Protein 1WC2 (pdb70)

Nearest PDB structures (foldseek):
  1wc2-assembly1_A  TM=1.006E+00  e=9.501E-43  Mytilus edulis
  5xca-assembly1_A  TM=9.153E-01  e=5.459E-22  Pomacea maculata
  5xc9-assembly1_A  TM=9.149E-01  e=2.680E-21  Pomacea maculata
  3x2l-assembly1_A  TM=7.539E-01  e=1.198E-06  Phanerodontia chrysosporium
  3x2p-assembly1_A  TM=7.484E-01  e=1.450E-06  Phanerodontia chrysosporium

Foldseek 3Di:
DDQFDDFQTDHPPFAKEWEAADADQFCAQQQQPDPPGGGHDPLPQQAWAWAKQQCQQAVVRDQHLHPQQFWKKKWFFCQAADPPQWDGDDGGDIAIYGYHHHDYCDPPCVQHRVFNHNARGQGVVRHSIYIYTHQPVPNQVVNVGTRGMTGMDTDAQQVRCVVPVSRDHSVSSCSGPSVD

Secondary structure (DSSP, 8-state):
----BTTTTEETTEEEEEEEEE---B-TTTT-S-SSSSBPPSSGGGS-EEEEEHHHH-TT--SSS-TTTT-EEEEEEEEEE-TTS-----TT-EEEEEEEEEE-SSTTSTTTS--SSSSS---TTS-SEEEEEE-TTSTTGGGT-SSEEEEEEEE-HHHHHHH-TTSPPHHHHTTSGGG-

InterPro domains:
  IPR036908 RlpA-like domain superfamily [G3DSA:2.40.40.10] (1-181)
  IPR036908 RlpA-like domain superfamily [SSF50685] (5-179)

CATH classification: 2.40.40.10

Radius of gyration: 15.01 Å; Cα contacts (8 Å, |Δi|>4): 472; chains: 1; bounding box: 32×33×45 Å

Solvent-accessible surface area: 7957 Å² total; per-residue (Å²): 86,52,77,1,75,54,123,24,60,112,35,125,58,102,18,0,0,3,3,37,30,54,118,40,71,105,20,18,14,0,0,0,3,66,82,115,52,87,60,44,45,83,44,5,40,28,6,0,8,1,0,0,2,14,36,6,0,5,48,63,102,120,47,115,42,6,112,28,16,9,43,1,0,60,0,38,2,1,17,0,47,7,86,82,77,21,8,108,24,176,88,48,50,44,58,4,0,0,0,10,21,26,2,41,74,108,177,92,25,66,44,30,0,42,6,69,45,26,122,49,9,95,1,131,65,15,0,21,1,0,0,15,0,8,25,45,176,62,10,0,60,67,49,44,2,68,23,0,3,0,10,37,87,81,33,87,5,60,56,32,42,109,145,22,135,95,2,0,14,68,91,35,30,30,93,0,92,26,41,179

Sequence (180 aa):
NQKCSGNPRRYNGKSCASTTNYHDSHKGACGCGPASGDAQFGWNAGSFVAAASQMYFDSGNKGWCGQHCGQCIKLTTTGGYVPGQQGGPVREGLSKTFMITNLCPNIYPNQDWCNQGSQYGGHNKYGYELHLDLENGRSQVTGMGWNNPETTWEVVNCDSEHNHDHRTPSNSMYGQCQCAH

Organism: Mytilus edulis (NCBI:txid6550)

B-factor: mean 11.55, std 6.21, range [4.21, 34.42]

Structure (mmCIF, N/CA/C/O backbone):
data_1WC2
#
_entry.id   1WC2
#
_cell.length_a   45.470
_cell.length_b   52.407
_cell.length_c   80.289
_cell.angle_alpha   90.00
_cell.angle_beta   90.00
_cell.angle_gamma   90.00
#
_symmetry.space_group_name_H-M   'P 21 21 21'
#
loop_
_entity.id
_entity.type
_entity.pdbx_description
1 polymer ENDOGLUCANASE
2 non-polymer 'ACETATE ION'
3 non-polymer DI(HYDROXYETHYL)ETHER
4 water water
#
loop_
_atom_site.group_PDB
_atom_site.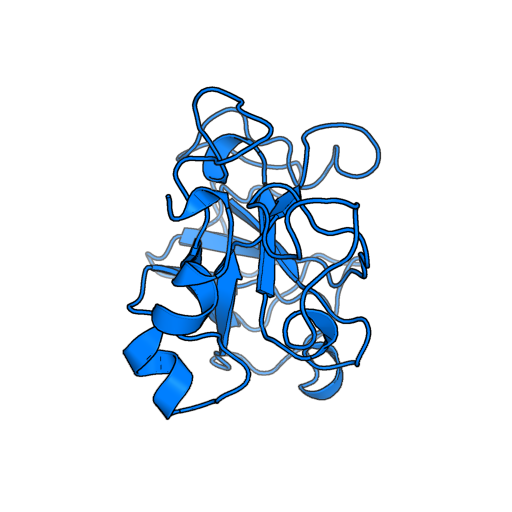id
_atom_site.type_symbol
_atom_site.label_atom_id
_atom_site.label_alt_id
_atom_site.label_comp_id
_atom_site.label_asym_id
_atom_site.label_entity_id
_atom_site.label_seq_id
_atom_site.pdbx_PDB_ins_code
_atom_site.Cartn_x
_atom_site.Cartn_y
_atom_site.Cartn_z
_atom_site.occupancy
_atom_site.B_iso_or_equiv
_atom_site.auth_seq_id
_atom_site.auth_comp_id
_atom_site.auth_asym_id
_atom_site.auth_atom_id
_atom_site.pdbx_PDB_model_num
ATOM 1 N N . ASN A 1 1 ? 31.205 25.794 35.694 1.00 9.56 1 ASN A N 1
ATOM 2 C CA . ASN A 1 1 ? 30.561 26.290 34.454 1.00 8.98 1 ASN A CA 1
ATOM 3 C C . ASN A 1 1 ? 29.087 26.633 34.694 1.00 8.23 1 ASN A C 1
ATOM 4 O O . ASN A 1 1 ? 28.372 25.858 35.342 1.00 8.37 1 ASN A O 1
ATOM 9 N N . GLN A 1 2 ? 28.638 27.769 34.164 1.00 7.81 2 GLN A N 1
ATOM 10 C CA . GLN A 1 2 ? 27.235 28.161 34.261 1.00 8.12 2 GLN A CA 1
ATOM 11 C C . GLN A 1 2 ? 26.419 27.425 33.196 1.00 8.59 2 GLN A C 1
ATOM 12 O O . GLN A 1 2 ? 26.642 27.603 31.995 1.00 10.19 2 GLN A O 1
ATOM 18 N N . LYS A 1 3 ? 25.480 26.597 33.637 1.00 7.92 3 LYS A N 1
ATOM 19 C CA . LYS A 1 3 ? 24.566 25.900 32.728 1.00 8.41 3 LYS A CA 1
ATOM 20 C C . LYS A 1 3 ? 23.281 26.691 32.473 1.00 8.19 3 LYS A C 1
ATOM 21 O O . LYS A 1 3 ? 22.590 26.435 31.483 1.00 9.40 3 LYS A O 1
ATOM 27 N N . CYS A 1 4 ? 22.944 27.627 33.361 1.00 7.78 4 CYS A N 1
ATOM 28 C CA . CYS A 1 4 ? 21.830 28.543 33.136 1.00 7.47 4 CYS A CA 1
ATOM 29 C C . CYS A 1 4 ? 22.247 29.616 32.133 1.00 8.33 4 CYS A C 1
ATOM 30 O O . CYS A 1 4 ? 23.428 29.980 32.073 1.00 9.85 4 CYS A O 1
ATOM 33 N N . SER A 1 5 ? 21.281 30.115 31.364 1.00 8.48 5 SER A N 1
ATOM 34 C CA . SER A 1 5 ? 21.547 31.104 30.313 1.00 9.86 5 SER A CA 1
ATOM 35 C C . SER A 1 5 ? 20.400 32.095 30.217 1.00 9.98 5 SER A C 1
ATOM 36 O O . SER A 1 5 ? 19.300 31.854 30.714 1.00 9.98 5 SER A O 1
ATOM 39 N N . GLY A 1 6 ? 20.671 33.202 29.543 1.00 11.24 6 GLY A N 1
ATOM 40 C CA . GLY A 1 6 ? 19.709 34.270 29.375 1.00 11.77 6 GLY A CA 1
ATOM 41 C C . GLY A 1 6 ? 19.775 35.300 30.489 1.00 11.86 6 GLY A C 1
ATOM 42 O O . GLY A 1 6 ? 20.576 35.193 31.421 1.00 11.74 6 GLY A O 1
ATOM 43 N N . ASN A 1 7 ? 18.924 36.312 30.376 1.00 12.44 7 ASN A N 1
ATOM 44 C CA . ASN A 1 7 ? 18.860 37.408 31.332 1.00 13.12 7 ASN A CA 1
ATOM 45 C C . ASN A 1 7 ? 17.413 37.568 31.804 1.00 12.23 7 ASN A C 1
ATOM 46 O O . ASN A 1 7 ? 16.543 37.961 31.000 1.00 14.10 7 ASN A O 1
ATOM 51 N N . PRO A 1 8 ? 17.102 37.254 33.063 1.00 10.55 8 PRO A N 1
ATOM 52 C CA . PRO A 1 8 ? 17.976 36.592 34.041 1.00 9.43 8 PRO A CA 1
ATOM 53 C C . PRO A 1 8 ? 18.239 35.138 33.643 1.00 8.31 8 PRO A C 1
ATOM 54 O O . PRO A 1 8 ? 17.574 34.587 32.752 1.00 8.33 8 PRO A O 1
ATOM 58 N N . ARG A 1 9 ? 19.173 34.515 34.352 1.00 7.44 9 ARG A N 1
ATOM 59 C CA . ARG A 1 9 ? 19.611 33.166 34.061 1.00 7.95 9 ARG A CA 1
ATOM 60 C C . ARG A 1 9 ? 18.490 32.154 34.323 1.00 7.13 9 ARG A C 1
ATOM 61 O O . ARG A 1 9 ? 17.873 32.161 35.389 1.00 7.71 9 ARG A O 1
ATOM 69 N N . ARG A 1 10 ? 18.252 31.276 33.348 1.00 6.81 10 ARG A N 1
ATOM 70 C CA . ARG A 1 10 ? 17.225 30.231 33.421 1.00 7.03 10 ARG A CA 1
ATOM 71 C C . ARG A 1 10 ? 17.794 28.915 32.894 1.00 6.72 10 ARG A C 1
ATOM 72 O O . ARG A 1 10 ? 18.760 28.897 32.131 1.00 7.61 10 ARG A O 1
ATOM 80 N N . TYR A 1 11 ? 17.176 27.814 33.297 1.00 6.97 11 TYR A N 1
ATOM 81 C CA . TYR A 1 11 ? 17.599 26.460 32.912 1.00 7.38 11 TYR A CA 1
ATOM 82 C C . TYR A 1 11 ? 16.356 25.634 32.602 1.00 7.50 11 TYR A C 1
ATOM 83 O O . TYR A 1 11 ? 15.565 25.362 33.504 1.00 7.68 11 TYR A O 1
ATOM 92 N N . ASN A 1 12 ? 16.169 25.279 31.326 1.00 7.62 12 ASN A N 1
ATOM 93 C CA . ASN A 1 12 ? 15.034 24.461 30.886 1.00 8.16 12 ASN A CA 1
ATOM 94 C C . ASN A 1 12 ? 13.698 24.963 31.446 1.00 8.17 12 ASN A C 1
ATOM 95 O O . ASN A 1 12 ? 12.868 24.190 31.893 1.00 9.30 12 ASN A O 1
ATOM 100 N N . GLY A 1 13 ? 13.488 26.270 31.392 1.00 8.23 13 GLY A N 1
ATOM 101 C CA . GLY A 1 13 ? 12.207 26.854 31.743 1.00 8.66 13 GLY A CA 1
ATOM 102 C C . GLY A 1 13 ? 11.995 27.123 33.228 1.00 8.31 13 GLY A C 1
ATOM 103 O O . GLY A 1 13 ? 10.869 27.418 33.646 1.00 9.52 13 GLY A O 1
ATOM 104 N N . LYS A 1 14 ? 13.081 27.043 34.006 1.00 7.78 14 LYS A N 1
ATOM 105 C CA . LYS A 1 14 ? 13.072 27.295 35.448 1.00 8.04 14 LYS A CA 1
ATOM 106 C C . LYS A 1 14 ? 14.046 28.426 35.795 1.00 7.54 14 LYS A C 1
ATOM 107 O O . LYS A 1 14 ? 15.151 28.484 35.267 1.00 8.15 14 LYS A O 1
ATOM 113 N N . SER A 1 15 ? 13.645 29.305 36.697 1.00 7.05 15 SER A N 1
ATOM 114 C CA . SER A 1 15 ? 14.533 30.357 37.183 1.00 6.75 15 SER A CA 1
ATOM 115 C C . SER A 1 15 ? 15.704 29.795 37.995 1.00 6.07 15 SER A C 1
ATOM 116 O O . SER A 1 15 ? 15.512 28.903 38.820 1.00 6.50 15 SER A O 1
ATOM 119 N N . CYS A 1 16 ? 16.899 30.337 37.768 1.00 6.25 16 CYS A N 1
ATOM 120 C CA . CYS A 1 16 ? 18.078 29.937 38.522 1.00 6.08 16 CYS A CA 1
ATOM 121 C C . CYS A 1 16 ? 18.416 30.877 39.688 1.00 5.65 16 CYS A C 1
ATOM 122 O O . CYS A 1 16 ? 18.089 32.066 39.670 1.00 6.31 16 CYS A O 1
ATOM 125 N N . ALA A 1 17 ? 19.075 30.306 40.701 1.00 5.85 17 ALA A N 1
ATOM 126 C CA . ALA A 1 17 ? 19.637 31.051 41.828 1.00 5.94 17 ALA A CA 1
ATOM 127 C C . ALA A 1 17 ? 21.092 30.662 42.001 1.00 6.03 17 ALA A C 1
ATOM 128 O O . ALA A 1 17 ? 21.448 29.471 41.945 1.00 7.02 17 ALA A O 1
ATOM 130 N N . SER A 1 18 ? 21.936 31.662 42.226 1.00 5.97 18 SER A N 1
ATOM 131 C CA . SER A 1 18 ? 23.299 31.406 42.673 1.00 6.01 18 SER A CA 1
ATOM 132 C C . SER A 1 18 ? 23.320 31.231 44.198 1.00 6.04 18 SER A C 1
ATOM 133 O O . SER A 1 18 ? 22.393 31.642 44.914 1.00 6.05 18 SER A O 1
ATOM 136 N N . THR A 1 19 ? 24.385 30.584 44.677 1.00 6.18 19 THR A N 1
ATOM 137 C CA . THR A 1 19 ? 24.593 30.346 46.101 1.00 6.29 19 THR A CA 1
ATOM 138 C C . THR A 1 19 ? 26.030 30.628 46.531 1.00 6.43 19 THR A C 1
ATOM 139 O O . THR A 1 19 ? 26.975 30.501 45.734 1.00 7.35 19 THR A O 1
ATOM 143 N N . THR A 1 20 ? 26.186 31.014 47.800 1.00 6.66 20 THR A N 1
ATOM 144 C CA . THR A 1 20 ? 27.488 31.055 48.468 1.00 7.28 20 THR A CA 1
ATOM 145 C C A THR A 1 20 ? 27.413 30.479 49.873 0.65 6.95 20 THR A C 1
ATOM 146 C C B THR A 1 20 ? 27.274 30.267 49.762 0.35 8.05 20 THR A C 1
ATOM 147 O O A THR A 1 20 ? 26.641 30.969 50.695 0.65 5.54 20 THR A O 1
ATOM 148 O O B THR A 1 20 ? 26.162 30.185 50.266 0.35 9.70 20 THR A O 1
ATOM 155 N N . ASN A 1 21 ? 28.293 29.525 50.165 1.00 8.18 21 ASN A N 1
ATOM 156 C CA . ASN A 1 21 ? 28.398 28.963 51.505 1.00 8.64 21 ASN A CA 1
ATOM 157 C C . ASN A 1 21 ? 28.996 30.062 52.388 1.00 8.84 21 ASN A C 1
ATOM 158 O O . ASN A 1 21 ? 29.959 30.707 51.990 1.00 10.09 21 ASN A O 1
ATOM 163 N N . TYR A 1 22 ? 28.374 30.327 53.535 1.00 9.11 22 TYR A N 1
ATOM 164 C CA . TYR A 1 22 ? 28.825 31.360 54.473 1.00 9.77 22 TYR A CA 1
ATOM 165 C C . TYR A 1 22 ? 28.604 30.904 55.917 1.00 9.65 22 TYR A C 1
ATOM 166 O O . TYR A 1 22 ? 27.960 29.882 56.166 1.00 9.82 22 TYR A O 1
ATOM 175 N N . HIS A 1 23 ? 29.149 31.662 56.859 1.00 10.16 23 HIS A N 1
ATOM 176 C CA . HIS A 1 23 ? 28.853 31.458 58.260 1.00 10.43 23 HIS A CA 1
ATOM 177 C C . HIS A 1 23 ? 28.566 32.775 58.932 1.00 10.86 23 HIS A C 1
ATOM 178 O O . HIS A 1 23 ? 29.376 33.703 58.852 1.00 11.56 2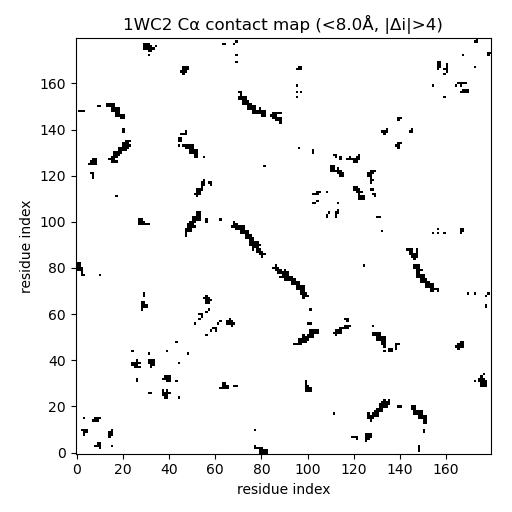3 HIS A O 1
ATOM 185 N N . ASP A 1 24 ? 27.414 32.857 59.582 1.00 10.76 24 ASP A N 1
ATOM 186 C CA . ASP A 1 24 ? 27.058 34.021 60.376 1.00 11.53 24 ASP A CA 1
ATOM 187 C C . ASP A 1 24 ? 26.398 33.526 61.665 1.00 10.69 24 ASP A C 1
ATOM 188 O O . ASP A 1 24 ? 25.431 32.753 61.579 1.00 11.15 24 ASP A O 1
ATOM 193 N N . SER A 1 25 ? 26.906 33.977 62.826 1.00 10.04 25 SER A N 1
ATOM 194 C CA . SER A 1 25 ? 26.405 33.579 64.158 1.00 10.62 25 SER A CA 1
ATOM 195 C C . SER A 1 25 ? 25.508 34.636 64.827 1.00 9.96 25 SER A C 1
ATOM 196 O O . SER A 1 25 ? 25.053 34.431 65.953 1.00 10.86 25 SER A O 1
ATOM 199 N N . HIS A 1 26 ? 25.233 35.747 64.149 1.00 8.77 26 HIS A N 1
ATOM 200 C CA . HIS A 1 26 ? 24.344 36.762 64.705 1.00 8.50 26 HIS A CA 1
ATOM 201 C C . HIS A 1 26 ? 22.881 36.325 64.600 1.00 7.90 26 HIS A C 1
ATOM 202 O O . HIS A 1 26 ? 22.518 35.540 63.718 1.00 8.22 26 HIS A O 1
ATOM 209 N N . LYS A 1 27 ? 22.027 36.872 65.465 1.00 7.24 27 LYS A N 1
ATOM 210 C CA . LYS A 1 27 ? 20.599 36.528 65.469 1.00 7.01 27 LYS A CA 1
ATOM 211 C C . LYS A 1 27 ? 19.986 36.608 64.068 1.00 6.91 27 LYS A C 1
ATOM 212 O O . LYS A 1 27 ? 19.251 35.701 63.648 1.00 7.08 27 LYS A O 1
ATOM 218 N N . GLY A 1 28 ? 20.288 37.684 63.351 1.00 6.91 28 GLY A N 1
ATOM 219 C CA . GLY A 1 28 ? 19.837 37.859 61.982 1.00 6.84 28 GLY A CA 1
ATOM 220 C C . GLY A 1 28 ? 18.524 38.618 61.820 1.00 6.52 28 GLY A C 1
ATOM 221 O O . GLY A 1 28 ? 17.800 38.901 62.782 1.00 7.17 28 GLY A O 1
ATOM 222 N N . ALA A 1 29 ? 18.226 38.943 60.564 1.00 6.28 29 ALA A N 1
ATOM 223 C CA . ALA A 1 29 ? 17.232 39.957 60.214 1.00 6.21 29 ALA A CA 1
ATOM 224 C C . ALA A 1 29 ? 15.781 39.490 60.298 1.00 6.01 29 ALA A C 1
ATOM 225 O O . ALA A 1 29 ? 14.873 40.282 60.047 1.00 6.44 29 ALA A O 1
ATOM 227 N N . CYS A 1 30 ? 15.556 38.216 60.650 1.00 6.10 30 CYS A N 1
ATOM 228 C CA . CYS A 1 30 ? 14.202 37.697 60.910 1.00 6.71 30 CYS A CA 1
ATOM 229 C C . CYS A 1 30 ? 13.922 37.484 62.403 1.00 6.26 30 CYS A C 1
ATOM 230 O O . CYS A 1 30 ? 12.851 36.991 62.769 1.00 7.06 30 CYS A O 1
ATOM 233 N N . GLY A 1 31 ? 14.851 37.878 63.272 1.00 6.68 31 GLY A N 1
ATOM 234 C CA . GLY A 1 31 ? 14.636 37.769 64.706 1.00 7.01 31 GLY A CA 1
ATOM 235 C C . GLY A 1 31 ? 14.629 36.347 65.246 1.00 6.80 31 GLY A C 1
ATOM 236 O O . GLY A 1 31 ? 13.972 36.086 66.268 1.00 7.00 31 GLY A O 1
ATOM 237 N N . CYS A 1 32 ? 15.376 35.443 64.606 1.00 6.68 32 CYS A N 1
ATOM 238 C CA . CYS A 1 32 ? 15.404 34.028 65.015 1.00 7.15 32 CYS A CA 1
ATOM 239 C C . CYS A 1 32 ? 16.427 33.759 66.122 1.00 7.32 32 CYS A C 1
ATOM 240 O O . CYS A 1 32 ? 17.405 33.022 65.963 1.00 7.85 32 CYS A O 1
ATOM 243 N N . GLY A 1 33 ? 16.160 34.398 67.257 1.00 7.66 33 GLY A N 1
ATOM 244 C CA . GLY A 1 33 ? 16.880 34.151 68.489 1.00 8.87 33 GLY A CA 1
ATOM 245 C C . GLY A 1 33 ? 16.166 34.841 69.629 1.00 9.33 33 GLY A C 1
ATOM 246 O O . GLY A 1 33 ? 15.175 35.516 69.418 1.00 9.24 33 GLY A O 1
ATOM 247 N N . PRO A 1 34 ? 16.645 34.664 70.861 1.00 10.23 34 PRO A N 1
ATOM 248 C CA . PRO A 1 34 ? 16.007 35.317 72.007 1.00 10.89 34 PRO A CA 1
ATOM 249 C C . PRO A 1 34 ? 15.887 36.830 71.809 1.00 10.90 34 PRO A C 1
ATOM 250 O O . PRO A 1 34 ? 16.808 37.476 71.282 1.00 10.49 34 PRO A O 1
ATOM 254 N N . ALA A 1 35 ? 14.758 37.386 72.236 1.00 11.64 35 ALA A N 1
ATOM 255 C CA . ALA A 1 35 ? 14.434 38.781 71.978 1.00 11.96 35 ALA A CA 1
ATOM 256 C C . ALA A 1 35 ? 15.487 39.770 72.498 1.00 12.04 35 ALA A C 1
ATOM 257 O O . ALA A 1 35 ? 15.794 40.741 71.825 1.00 11.10 35 ALA A O 1
ATOM 259 N N . SER A 1 36 ? 16.017 39.535 73.700 1.00 11.87 36 SER A N 1
ATOM 260 C CA . SER A 1 36 ? 16.991 40.452 74.312 1.00 12.20 36 SER A CA 1
ATOM 261 C C . SER A 1 36 ? 18.400 39.917 74.075 1.00 12.10 36 SER A C 1
ATOM 262 O O . SER A 1 36 ? 18.849 39.007 74.750 1.00 14.51 36 SER A O 1
ATOM 265 N N . GLY A 1 37 ? 19.072 40.508 73.097 1.00 10.82 37 GLY A N 1
ATOM 266 C CA . GLY A 1 37 ? 20.402 40.118 72.660 1.00 9.99 37 GLY A CA 1
ATOM 267 C C . GLY A 1 37 ? 20.485 39.904 71.150 1.00 8.83 37 GLY A C 1
ATOM 268 O O . GLY A 1 37 ? 19.526 40.116 70.395 1.00 9.53 37 GLY A O 1
ATOM 269 N N . ASP A 1 38 ? 21.668 39.475 70.726 1.00 8.37 38 ASP A N 1
ATOM 270 C CA . ASP A 1 38 ? 22.007 39.293 69.312 1.00 8.24 38 ASP A CA 1
ATOM 271 C 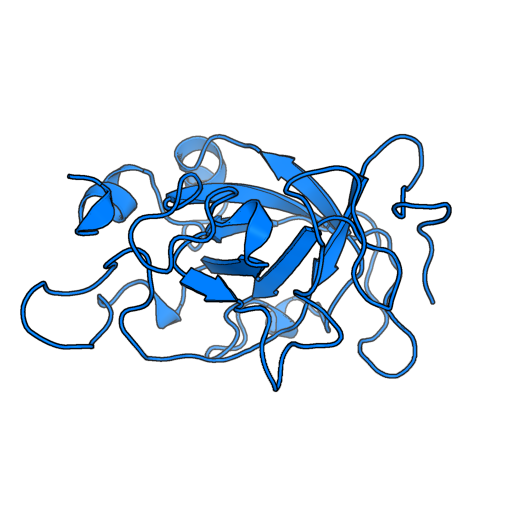C . ASP A 1 38 ? 22.445 37.852 69.024 1.00 8.17 38 ASP A C 1
ATOM 272 O O . ASP A 1 38 ? 23.189 37.611 68.077 1.00 8.91 38 ASP A O 1
ATOM 277 N N . ALA A 1 39 ? 21.970 36.911 69.839 1.00 8.58 39 ALA A N 1
ATOM 278 C CA . ALA A 1 39 ? 22.262 35.492 69.677 1.00 9.33 39 ALA A CA 1
ATOM 279 C C . ALA A 1 39 ? 21.148 34.755 68.930 1.00 9.09 39 ALA A C 1
ATOM 280 O O . ALA A 1 39 ? 19.981 35.137 68.972 1.00 9.90 39 ALA A O 1
ATOM 282 N N . GLN A 1 40 ? 21.530 33.675 68.262 1.00 9.37 40 GLN A N 1
ATOM 283 C CA . GLN A 1 40 ? 20.586 32.753 67.647 1.00 10.00 40 GLN A CA 1
ATOM 284 C C . GLN A 1 40 ? 19.976 31.784 68.668 1.00 10.70 40 GLN A C 1
ATOM 285 O O . GLN A 1 40 ? 20.488 31.620 69.791 1.00 12.24 40 GLN A O 1
ATOM 291 N N . PHE A 1 41 ? 18.882 31.130 68.262 1.00 10.75 41 PHE A N 1
ATOM 292 C CA . PHE A 1 41 ? 18.381 29.962 68.985 1.00 11.42 41 PHE A CA 1
ATOM 293 C C . PHE A 1 41 ? 19.386 28.822 68.825 1.00 11.88 41 PHE A C 1
ATOM 294 O O . PHE A 1 41 ? 20.367 28.938 68.085 1.00 12.60 41 PHE A O 1
ATOM 302 N N . GLY A 1 42 ? 19.152 27.717 69.530 1.00 12.49 42 GLY A N 1
ATOM 303 C CA . GLY A 1 42 ? 20.030 26.565 69.455 1.00 12.76 42 GLY A CA 1
ATOM 304 C C . GLY A 1 42 ? 19.995 25.844 68.115 1.00 12.35 42 GLY A C 1
ATOM 305 O O . GLY A 1 42 ? 20.978 25.203 67.755 1.00 13.15 42 GLY A O 1
ATOM 306 N N . TRP A 1 43 ? 18.875 25.946 67.392 1.00 12.18 43 TRP A N 1
ATOM 307 C CA . TRP A 1 43 ? 18.663 25.200 66.143 1.00 11.70 43 TRP A CA 1
ATOM 308 C C . TRP A 1 43 ? 19.267 25.817 64.883 1.00 10.94 43 TRP A C 1
ATOM 309 O O . TRP A 1 43 ? 19.474 25.120 63.882 1.00 10.94 43 TRP A O 1
ATOM 320 N N . ASN A 1 44 ? 19.582 27.107 64.914 1.00 10.29 44 ASN A N 1
ATOM 321 C CA . ASN A 1 44 ? 19.934 27.778 63.660 1.00 9.63 44 ASN A CA 1
ATOM 322 C C . ASN A 1 44 ? 21.246 27.230 63.059 1.00 9.49 44 ASN A C 1
ATOM 323 O O . ASN A 1 44 ? 21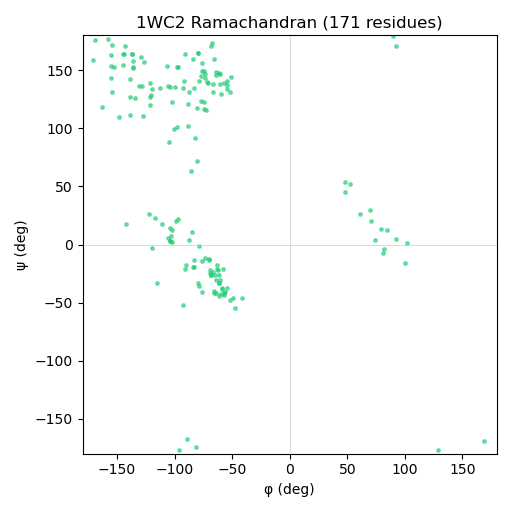.367 27.057 61.849 1.00 9.75 44 ASN A O 1
ATOM 328 N N . ALA A 1 45 ? 22.242 27.001 63.910 1.00 9.97 45 ALA A N 1
ATOM 329 C CA . ALA A 1 45 ? 23.599 26.724 63.435 1.00 9.82 45 ALA A CA 1
ATOM 330 C C . ALA A 1 45 ? 23.718 25.461 62.585 1.00 9.48 45 ALA A C 1
ATOM 331 O O . ALA A 1 45 ? 24.552 25.408 61.675 1.00 9.47 45 ALA A O 1
ATOM 333 N N . GLY A 1 46 ? 22.897 24.447 62.897 1.00 9.07 46 GLY A N 1
ATOM 334 C CA . GLY A 1 46 ? 22.965 23.161 62.241 1.00 9.27 46 GLY A CA 1
ATOM 335 C C . GLY A 1 46 ? 21.845 22.953 61.234 1.00 8.60 46 GLY A C 1
ATOM 336 O O . GLY A 1 46 ? 21.761 21.884 60.642 1.00 10.37 46 GLY A O 1
ATOM 337 N N . SER A 1 47 ? 20.983 23.956 61.021 1.00 8.25 47 SER A N 1
ATOM 338 C CA . SER A 1 47 ? 19.850 23.830 60.090 1.00 7.83 47 SER A CA 1
ATOM 339 C C . SER A 1 47 ? 20.197 24.273 58.673 1.00 7.21 47 SER A C 1
ATOM 340 O O . SER A 1 47 ? 21.220 24.928 58.445 1.00 7.86 47 SER A O 1
ATOM 343 N N . PHE A 1 48 ? 19.341 23.881 57.725 1.00 6.92 48 PHE A N 1
ATOM 344 C CA . PHE A 1 48 ? 19.366 24.391 56.362 1.00 6.72 48 PHE A CA 1
ATOM 345 C C . PHE A 1 48 ? 18.606 25.728 56.357 1.00 6.69 48 PHE A C 1
ATOM 346 O O . PHE A 1 48 ? 17.374 25.783 56.228 1.00 6.90 48 PHE A O 1
ATOM 354 N N . VAL A 1 49 ? 19.377 26.798 56.563 1.00 6.76 49 VAL A N 1
ATOM 355 C CA . VAL A 1 49 ? 18.880 28.167 56.570 1.00 6.97 49 VAL A CA 1
ATOM 356 C C . VAL A 1 49 ? 19.728 29.031 55.651 1.00 6.37 49 VAL A C 1
ATOM 357 O O . VAL A 1 49 ? 20.861 28.678 55.313 1.00 6.91 49 V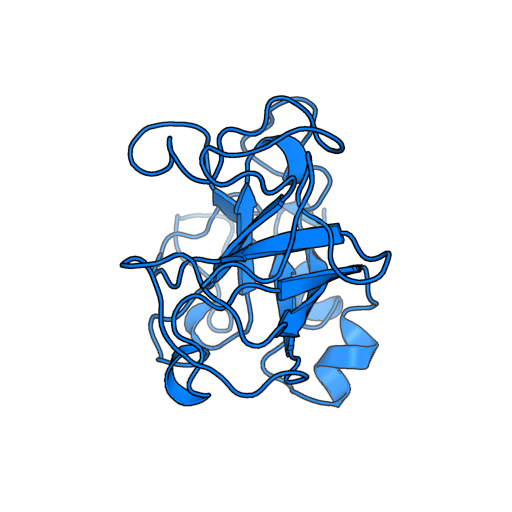AL A O 1
ATOM 361 N N . ALA A 1 50 ? 19.160 30.169 55.266 1.00 6.61 50 ALA A N 1
ATOM 362 C CA . ALA A 1 50 ? 19.760 31.026 54.253 1.00 6.76 50 ALA A CA 1
ATOM 363 C C . ALA A 1 50 ? 19.541 32.503 54.532 1.00 6.14 50 ALA A C 1
ATOM 364 O O . ALA A 1 50 ? 18.571 32.900 55.176 1.00 6.17 50 ALA A O 1
ATOM 366 N N . ALA A 1 51 ? 20.448 33.312 53.999 1.00 6.04 51 ALA A N 1
ATOM 367 C CA . ALA A 1 51 ? 20.277 34.752 53.882 1.00 5.88 51 ALA A CA 1
ATOM 368 C C . ALA A 1 51 ? 19.905 35.061 52.433 1.00 5.69 51 ALA A C 1
ATOM 369 O O . ALA A 1 51 ? 20.638 34.696 51.511 1.00 6.64 51 ALA A O 1
ATOM 371 N N . ALA A 1 52 ? 18.763 35.714 52.218 1.00 5.60 52 ALA A N 1
ATOM 372 C CA . ALA A 1 52 ? 18.304 36.050 50.865 1.00 5.63 52 ALA A CA 1
ATOM 373 C C . ALA A 1 52 ? 18.784 37.430 50.422 1.00 4.84 52 ALA A C 1
ATOM 374 O O . ALA A 1 52 ? 18.768 38.387 51.200 1.00 5.40 52 ALA A O 1
ATOM 376 N N . SER A 1 53 ? 19.168 37.533 49.156 1.00 5.05 53 SER A N 1
ATOM 377 C CA . SER A 1 53 ? 19.527 38.799 48.551 1.00 4.97 53 SER A CA 1
ATOM 378 C C . SER A 1 53 ? 18.421 39.842 48.815 1.00 5.05 53 SER A C 1
ATOM 379 O O . SER A 1 53 ? 17.219 39.517 48.844 1.00 5.12 53 SER A O 1
ATOM 382 N N . GLN A 1 54 ? 18.839 41.100 49.008 1.00 5.02 54 GLN A N 1
ATOM 383 C CA . GLN A 1 54 ? 17.975 42.154 49.552 1.00 5.08 54 GLN A CA 1
ATOM 384 C C . GLN A 1 54 ? 16.593 42.254 48.918 1.00 5.19 54 GLN A C 1
ATOM 385 O O . GLN A 1 54 ? 15.591 42.272 49.636 1.00 5.67 54 GLN A O 1
ATOM 391 N N . MET A 1 55 ? 16.511 42.388 47.604 1.00 5.32 55 MET A N 1
ATOM 392 C CA . MET A 1 55 ? 15.194 42.653 47.014 1.00 6.04 55 MET A CA 1
ATOM 393 C C . MET A 1 55 ? 14.236 41.460 47.135 1.00 5.53 55 MET A C 1
ATOM 394 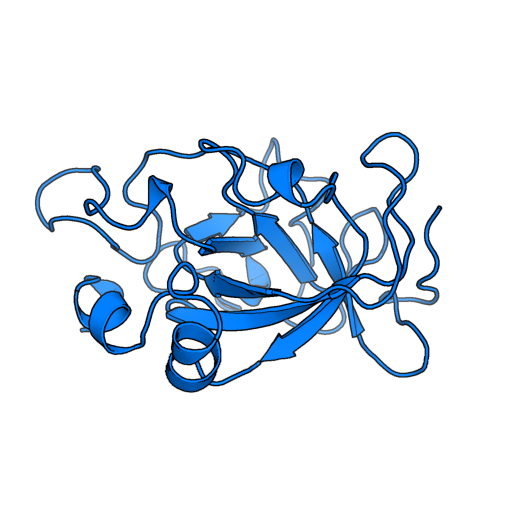O O . MET A 1 55 ? 13.015 41.651 47.182 1.00 6.66 55 MET A O 1
ATOM 407 N N . TYR A 1 56 ? 14.771 40.240 47.225 1.00 5.58 56 TYR A N 1
ATOM 408 C CA . TYR A 1 56 ? 13.937 39.081 47.552 1.00 5.62 56 TYR A CA 1
ATOM 409 C C . TYR A 1 56 ? 13.562 39.018 49.037 1.00 5.77 56 TYR A C 1
ATOM 410 O O . TYR A 1 56 ? 12.411 38.716 49.393 1.00 6.47 56 TYR A O 1
ATOM 419 N N . PHE A 1 57 ? 14.508 39.319 49.913 1.00 5.29 57 PHE A N 1
ATOM 420 C CA . PHE A 1 57 ? 14.216 39.413 51.343 1.00 5.40 57 PHE A CA 1
ATOM 421 C C . PHE A 1 57 ? 13.015 40.340 51.595 1.00 5.48 57 PHE A C 1
ATOM 422 O O . PHE A 1 57 ? 12.077 40.007 52.342 1.00 5.81 57 PHE A O 1
ATOM 430 N N . ASP A 1 58 ? 13.062 41.505 50.962 1.00 5.52 58 ASP A N 1
ATOM 431 C CA . ASP A 1 58 ? 12.004 42.504 51.061 1.00 6.58 58 ASP A CA 1
ATOM 432 C C . ASP A 1 58 ? 12.133 43.522 49.925 1.00 6.94 58 ASP A C 1
ATOM 433 O O . ASP A 1 58 ? 13.132 44.246 49.841 1.00 7.55 58 ASP A O 1
ATOM 438 N N . SER A 1 59 ? 11.115 43.603 49.073 1.00 7.89 59 SER A N 1
ATOM 439 C CA . SER A 1 59 ? 11.159 44.480 47.901 1.00 8.76 59 SER A CA 1
ATOM 440 C C . SER A 1 59 ? 11.106 45.963 48.277 1.00 8.34 59 SER A C 1
ATOM 441 O O . SER A 1 59 ? 11.510 46.813 47.477 1.00 8.83 59 SER A O 1
ATOM 444 N N . GLY A 1 60 ? 10.595 46.261 49.470 1.00 8.30 60 GLY A N 1
ATOM 445 C CA . GLY A 1 60 ? 10.602 47.603 50.012 1.00 8.71 60 GLY A CA 1
ATOM 446 C C . GLY A 1 60 ? 11.898 47.978 50.724 1.00 8.92 60 GLY A C 1
ATOM 447 O O . GLY A 1 60 ? 11.949 49.010 51.397 1.00 9.67 60 GLY A O 1
ATOM 448 N N . ASN A 1 61 ? 12.936 47.151 50.585 1.00 9.04 61 ASN A N 1
ATOM 449 C CA . ASN A 1 61 ? 14.260 47.413 51.139 1.00 9.55 61 ASN A CA 1
ATOM 450 C C . ASN A 1 61 ? 14.341 47.312 52.663 1.00 9.50 61 ASN A C 1
ATOM 451 O O . ASN A 1 61 ? 15.291 47.816 53.251 1.00 11.17 61 ASN A O 1
ATOM 456 N N . LYS A 1 62 ? 13.406 46.635 53.315 1.00 8.57 62 LYS A N 1
ATOM 457 C CA . LYS A 1 62 ? 13.517 46.461 54.764 1.00 8.41 62 LYS A CA 1
ATOM 458 C C . LYS A 1 62 ? 14.760 45.633 55.148 1.00 7.98 62 LYS A C 1
ATOM 459 O O . LYS A 1 62 ? 15.155 44.699 54.433 1.00 8.06 62 LYS A O 1
ATOM 465 N N . GLY A 1 63 ? 15.345 45.991 56.290 1.00 7.72 63 GLY A N 1
ATOM 466 C CA . GLY A 1 63 ? 16.437 45.241 56.897 1.00 7.82 63 GLY A CA 1
ATOM 467 C C . GLY A 1 63 ? 16.039 44.379 58.087 1.00 7.43 63 GLY A C 1
ATOM 468 O O . GLY A 1 63 ? 16.913 43.810 58.749 1.00 8.04 63 GLY A O 1
ATOM 469 N N . TRP A 1 64 ? 14.734 44.275 58.356 1.00 7.17 64 TRP A N 1
ATOM 470 C CA . TRP A 1 64 ? 14.191 43.606 59.542 1.00 7.60 64 TRP A CA 1
ATOM 471 C C . TRP A 1 64 ? 12.780 43.142 59.193 1.00 7.16 64 TRP A C 1
ATOM 472 O O . TRP A 1 64 ? 11.993 43.921 58.647 1.00 7.84 64 TRP A O 1
ATOM 483 N N . CYS A 1 65 ? 12.463 41.883 59.484 1.00 6.91 65 CYS A N 1
ATOM 484 C CA . CYS A 1 65 ? 11.118 41.342 59.242 1.00 7.05 65 CYS A CA 1
ATOM 485 C C . CYS A 1 65 ? 10.661 41.578 57.801 1.00 6.89 65 CYS A C 1
ATOM 486 O O . CYS A 1 65 ? 9.560 42.059 57.525 1.00 8.05 65 CYS A O 1
ATOM 489 N N . GLY A 1 66 ? 11.513 41.180 56.867 1.00 6.67 66 GLY A N 1
ATOM 490 C CA . GLY A 1 66 ? 11.183 41.254 55.459 1.00 6.88 66 GLY A CA 1
ATOM 491 C C . GLY A 1 66 ? 10.037 40.332 55.069 1.00 6.80 66 GLY A C 1
ATOM 492 O O . GLY A 1 66 ? 9.752 39.338 55.736 1.00 7.36 66 GLY A O 1
ATOM 493 N N . GLN A 1 67 ? 9.422 40.656 53.938 1.00 6.92 67 GLN A N 1
ATOM 494 C CA . GLN A 1 67 ? 8.350 39.859 53.315 1.00 8.05 67 GLN A CA 1
ATOM 495 C C . GLN A 1 67 ? 8.598 38.359 53.353 1.00 7.29 67 GLN A C 1
ATOM 496 O O . GLN A 1 67 ? 7.674 37.576 53.614 1.00 8.27 67 GLN A O 1
ATOM 507 N N . HIS A 1 68 ? 9.819 37.952 53.012 1.00 6.45 68 HIS A N 1
ATOM 508 C CA . HIS A 1 68 ? 10.117 36.543 52.808 1.00 6.36 68 HIS A CA 1
ATOM 509 C C . HIS A 1 68 ? 10.844 35.875 53.972 1.00 6.32 68 HIS A C 1
ATOM 510 O O . HIS A 1 68 ? 11.291 34.745 53.839 1.00 6.92 68 HIS A O 1
ATOM 517 N N . CYS A 1 69 ? 10.903 36.542 55.126 1.00 6.21 69 CYS A N 1
ATOM 518 C CA . CYS A 1 69 ? 11.329 35.860 56.352 1.00 6.81 69 CYS A CA 1
ATOM 519 C C . CYS A 1 69 ? 10.466 34.618 56.599 1.00 6.78 69 CYS A C 1
ATOM 520 O O . CYS A 1 69 ? 9.241 34.687 56.530 1.00 7.28 69 CYS A O 1
ATOM 523 N N . GLY A 1 70 ? 11.114 33.508 56.921 1.00 6.81 70 GLY A N 1
ATOM 524 C CA . GLY A 1 70 ? 10.423 32.261 57.238 1.00 7.45 70 GLY A CA 1
ATOM 525 C C . GLY A 1 70 ? 9.981 31.425 56.046 1.00 7.45 70 GLY A C 1
ATOM 526 O O . GLY A 1 70 ? 9.442 30.323 56.231 1.00 8.85 70 GLY A O 1
ATOM 527 N N . GLN A 1 71 ? 10.179 31.930 54.826 1.00 7.08 71 GLN A N 1
ATOM 528 C CA . GLN A 1 71 ? 9.770 31.198 53.634 1.00 7.08 71 GLN A CA 1
ATOM 529 C C . GLN A 1 71 ? 10.813 30.126 53.341 1.00 6.72 71 GLN A C 1
ATOM 530 O O . GLN A 1 71 ? 12.018 30.363 53.482 1.00 7.34 71 GLN A O 1
ATOM 536 N N . CYS A 1 72 ? 10.347 28.948 52.922 1.00 6.96 72 CYS A N 1
ATOM 537 C CA . CYS A 1 72 ? 11.242 27.868 52.516 1.00 7.39 72 CYS A CA 1
ATOM 538 C C . CYS A 1 72 ? 11.374 27.789 50.996 1.00 7.31 72 CYS A C 1
ATOM 539 O O . CYS A 1 72 ? 10.375 27.876 50.256 1.00 7.62 72 CYS A O 1
ATOM 542 N N . ILE A 1 73 ? 12.621 27.628 50.565 1.00 7.16 73 ILE A N 1
ATOM 543 C CA . ILE A 1 73 ? 13.015 27.562 49.165 1.00 7.47 73 ILE A CA 1
ATOM 544 C C . ILE A 1 73 ? 13.723 26.230 48.918 1.00 7.03 73 ILE A C 1
ATOM 545 O O . ILE A 1 73 ? 14.745 25.939 49.536 1.00 6.88 73 ILE A O 1
ATOM 550 N N . LYS A 1 74 ? 13.170 25.427 48.011 1.00 7.07 74 LYS A N 1
ATOM 551 C CA . LYS A 1 74 ? 13.781 24.176 47.583 1.00 7.14 74 LYS A CA 1
ATOM 552 C C . LYS A 1 74 ? 14.723 24.444 46.417 1.00 6.77 74 LYS A C 1
ATOM 553 O O . LYS A 1 74 ? 14.301 24.986 45.384 1.00 7.22 74 LYS A O 1
ATOM 562 N N . LEU A 1 75 ? 15.996 24.103 46.598 1.00 6.90 75 LEU A N 1
ATOM 563 C CA . LEU A 1 75 ? 17.026 24.281 45.584 1.00 7.08 75 LEU A CA 1
ATOM 564 C C . LEU A 1 75 ? 17.356 22.942 44.950 1.00 7.14 75 LEU A C 1
ATOM 565 O O . LEU A 1 75 ? 17.514 21.950 45.663 1.00 8.34 75 LEU A O 1
ATOM 570 N N . THR A 1 76 ? 17.469 22.918 43.623 1.00 6.77 76 THR A N 1
ATOM 571 C CA . THR A 1 76 ? 17.883 21.738 42.867 1.00 7.05 76 THR A CA 1
ATOM 572 C C . THR A 1 76 ? 19.142 22.078 42.076 1.00 6.38 76 THR A C 1
ATOM 573 O O . THR A 1 76 ? 19.171 23.074 41.351 1.00 7.19 76 THR A O 1
ATOM 577 N N . THR A 1 77 ? 20.192 21.263 42.194 1.00 6.93 77 THR A N 1
ATOM 578 C CA . THR A 1 77 ? 21.444 21.567 41.501 1.00 7.02 77 THR A CA 1
ATOM 579 C C . THR A 1 77 ? 21.297 21.351 39.999 1.00 7.00 77 THR A C 1
ATOM 580 O O . THR A 1 77 ? 20.646 20.397 39.550 1.00 7.66 77 THR A O 1
ATOM 584 N N . THR A 1 78 ? 21.875 22.252 39.214 1.00 7.02 78 THR A N 1
ATOM 585 C CA . THR A 1 78 ? 21.927 22.087 37.764 1.00 7.48 78 THR A CA 1
ATOM 586 C C . THR A 1 78 ? 23.097 21.207 37.324 1.00 8.33 78 THR A C 1
ATOM 587 O O . THR A 1 78 ? 23.095 20.705 36.199 1.00 9.29 78 THR A O 1
ATOM 591 N N . GLY A 1 79 ? 24.090 21.047 38.199 1.00 8.35 79 GLY A N 1
ATOM 592 C CA . GLY A 1 79 ? 25.376 20.473 37.848 1.00 9.39 79 GLY A CA 1
ATOM 593 C C . GLY A 1 79 ? 26.461 21.527 37.633 1.00 9.19 79 GLY A C 1
ATOM 594 O O . GLY A 1 79 ? 27.650 21.185 37.595 1.00 11.61 79 GLY A O 1
ATOM 595 N N . GLY A 1 80 ? 26.072 22.794 37.467 1.00 8.46 80 GLY A N 1
ATOM 596 C CA . GLY A 1 80 ? 27.010 23.884 37.227 1.00 8.04 80 GLY A CA 1
ATOM 597 C C . GLY A 1 80 ? 27.404 24.659 38.474 1.00 7.54 80 GLY A C 1
ATOM 598 O O . GLY A 1 80 ? 27.002 24.339 39.590 1.00 7.55 80 GLY A O 1
ATOM 599 N N . TYR A 1 81 ? 28.203 25.694 38.249 1.00 7.23 81 TYR A N 1
ATOM 600 C CA . TYR A 1 81 ? 28.752 26.550 39.292 1.00 7.13 81 TYR A CA 1
ATOM 601 C C . TYR A 1 81 ? 29.414 27.744 38.589 1.00 6.71 81 TYR A C 1
ATOM 602 O O . TYR A 1 81 ? 29.747 27.668 37.408 1.00 7.48 81 TYR A O 1
ATOM 611 N N . VAL A 1 82 ? 29.603 28.847 39.301 1.00 6.33 82 VAL A N 1
ATOM 612 C CA . VAL A 1 82 ? 30.290 30.005 38.740 1.00 6.72 82 VAL A CA 1
ATOM 613 C C . VAL A 1 82 ? 31.794 29.726 38.725 1.00 6.58 82 VAL A C 1
ATOM 614 O O . VAL A 1 82 ? 32.352 29.410 39.780 1.00 6.71 82 VAL A O 1
ATOM 618 N N . PRO A 1 83 ? 32.463 29.806 37.559 1.00 7.07 83 PRO A N 1
ATOM 619 C CA . PRO A 1 83 ? 33.906 29.527 37.501 1.00 7.24 83 PRO A CA 1
ATOM 620 C C . PRO A 1 83 ? 34.706 30.327 38.534 1.00 7.28 83 PRO A C 1
ATOM 621 O O . PRO A 1 83 ? 34.521 31.540 38.693 1.00 7.56 83 PRO A O 1
ATOM 625 N N . GLY A 1 84 ? 35.571 29.621 39.260 1.00 7.32 84 GLY A N 1
ATOM 626 C CA . GLY A 1 84 ? 36.414 30.205 40.283 1.00 7.85 84 GLY A CA 1
ATOM 627 C C . GLY A 1 84 ? 35.704 30.594 41.572 1.00 7.75 84 GLY A C 1
ATOM 628 O O . GLY A 1 84 ? 36.329 31.164 42.468 1.00 9.61 84 GLY A O 1
ATOM 629 N N . GLN A 1 85 ? 34.401 30.297 41.677 1.00 7.24 85 GLN A N 1
ATOM 630 C CA A GLN A 1 85 ? 33.568 30.664 42.823 0.65 7.30 85 GLN A CA 1
ATOM 631 C CA B GLN A 1 85 ? 33.622 30.641 42.872 0.35 7.85 85 GLN A CA 1
ATOM 632 C C . GLN A 1 85 ? 32.672 29.492 43.258 1.00 7.57 85 GLN A C 1
ATOM 633 O O . GLN A 1 85 ? 31.584 29.703 43.802 1.00 8.67 85 GLN A O 1
ATOM 644 N N . GLY A 1 86 ? 33.120 28.270 43.007 1.00 7.96 86 GLY A N 1
ATOM 645 C CA . GLY A 1 86 ? 32.369 27.065 43.317 1.00 8.28 86 GLY A CA 1
ATOM 646 C C . GLY A 1 86 ? 33.047 25.884 42.650 1.00 8.87 86 GLY A C 1
ATOM 647 O O . GLY A 1 86 ? 34.170 26.002 42.154 1.00 10.11 86 GLY A O 1
ATOM 648 N N . GLY A 1 87 ? 32.373 24.741 42.635 1.00 9.21 87 GLY A N 1
ATOM 649 C CA . GLY A 1 87 ? 32.929 23.546 42.021 1.00 10.35 87 GLY A CA 1
ATOM 650 C C . GLY A 1 87 ? 31.880 22.538 41.615 1.00 11.01 87 GLY A C 1
ATOM 651 O O . GLY A 1 87 ? 30.683 22.743 41.855 1.00 10.81 87 GLY A O 1
ATOM 652 N N . PRO A 1 88 ? 32.336 21.453 40.978 1.00 12.30 88 PRO A N 1
ATOM 653 C CA . PRO A 1 88 ? 31.433 20.434 40.423 1.00 12.56 88 PRO A CA 1
ATOM 654 C C . PRO A 1 88 ? 30.537 19.748 41.456 1.00 12.19 88 PRO A C 1
ATOM 655 O O . PRO A 1 88 ? 30.935 19.554 42.605 1.00 11.69 88 PRO A O 1
ATOM 659 N N . VAL A 1 89 ? 29.332 19.385 41.018 1.00 12.14 89 VAL A N 1
ATOM 660 C CA . VAL A 1 89 ? 28.369 18.644 41.823 1.00 12.13 89 VAL A CA 1
ATOM 661 C C . VAL A 1 89 ? 27.451 17.814 40.915 1.00 11.72 89 VAL A C 1
ATOM 662 O O . VAL A 1 89 ? 27.214 18.183 39.769 1.00 11.98 89 VAL A O 1
ATOM 666 N N . ARG A 1 90 ? 26.926 16.704 41.426 1.00 11.92 90 ARG A N 1
ATOM 667 C CA . ARG A 1 90 ? 25.928 15.931 40.686 1.00 12.58 90 ARG A CA 1
ATOM 668 C C . ARG A 1 90 ? 24.688 16.789 40.422 1.00 11.89 90 ARG A C 1
ATOM 669 O O . ARG A 1 90 ? 24.266 17.525 41.302 1.00 11.35 90 ARG A O 1
ATOM 677 N N . GLU A 1 91 ? 24.127 16.694 39.216 1.00 11.03 91 GLU A N 1
ATOM 678 C CA . GLU A 1 91 ? 22.880 17.378 38.870 1.00 10.53 91 GLU A CA 1
ATOM 679 C C . GLU A 1 91 ? 21.718 16.669 39.541 1.00 10.23 91 GLU A C 1
ATOM 680 O O . GLU A 1 91 ? 21.709 15.437 39.640 1.00 11.68 91 GLU A O 1
ATOM 686 N N . GLY A 1 92 ? 20.737 17.442 39.993 1.00 9.71 92 GLY A N 1
ATOM 687 C CA . GLY A 1 92 ? 19.485 16.905 40.490 1.00 10.15 92 GLY A CA 1
ATOM 688 C C . GLY A 1 92 ? 19.423 16.653 41.979 1.00 10.48 92 GLY A C 1
ATOM 689 O O . GLY A 1 92 ? 18.417 16.120 42.460 1.00 12.20 92 GLY A O 1
ATOM 690 N N . LEU A 1 93 ? 20.468 17.022 42.713 1.00 10.30 93 LEU A N 1
ATOM 691 C CA . LEU A 1 93 ? 20.436 16.977 44.168 1.00 10.45 93 LEU A CA 1
ATOM 692 C C . LEU A 1 93 ? 19.570 18.127 44.664 1.00 9.56 93 LEU A C 1
ATOM 693 O O . LEU A 1 93 ? 19.548 19.203 44.058 1.00 9.57 93 LEU A O 1
ATOM 698 N N . SER A 1 94 ? 18.874 17.920 45.774 1.00 9.68 94 SER A N 1
ATOM 699 C CA . SER A 1 94 ? 17.990 18.962 46.279 1.00 9.56 94 SER A CA 1
ATOM 700 C C A SER A 1 94 ? 17.789 18.952 47.788 0.50 9.19 94 SER A C 1
ATOM 701 C C B SER A 1 94 ? 17.956 18.955 47.799 0.50 8.85 94 SER A C 1
ATOM 702 O O A SER A 1 94 ? 17.580 17.890 48.393 0.50 9.90 94 SER A O 1
ATOM 703 O O B SER A 1 94 ? 18.132 17.901 48.427 0.50 8.53 94 SER A O 1
ATOM 708 N N . LYS A 1 95 ? 17.795 20.154 48.362 1.00 8.41 95 LYS A N 1
ATOM 709 C CA . LYS A 1 95 ? 17.475 20.372 49.766 1.00 7.97 95 LYS A CA 1
ATOM 710 C C . LYS A 1 95 ? 16.683 21.680 49.865 1.00 7.43 95 LYS A C 1
ATOM 711 O O . LYS A 1 95 ? 16.745 22.524 48.958 1.00 7.33 95 LYS A O 1
ATOM 717 N N . THR A 1 96 ? 15.978 21.849 50.978 1.00 7.32 96 THR A N 1
ATOM 718 C CA . THR A 1 96 ? 15.151 23.023 51.226 1.00 6.87 96 THR A CA 1
ATOM 719 C C . THR A 1 96 ? 15.729 23.865 52.374 1.00 6.72 96 THR A C 1
ATOM 720 O O . THR A 1 96 ? 16.101 23.329 53.434 1.00 7.57 96 THR A O 1
ATOM 724 N N . PHE A 1 97 ? 15.774 25.178 52.157 1.00 6.58 97 PHE A N 1
ATOM 725 C CA . PHE A 1 97 ? 16.367 26.140 53.076 1.00 6.56 97 PHE A CA 1
ATOM 726 C C . PHE A 1 97 ? 15.315 27.144 53.520 1.00 6.70 97 PHE A C 1
ATOM 727 O O . PHE A 1 97 ? 14.586 27.697 52.700 1.00 7.72 97 PHE A O 1
ATOM 735 N N . MET A 1 98 ? 15.247 27.420 54.817 1.00 6.55 98 MET A N 1
ATOM 736 C CA . MET A 1 98 ? 14.406 28.504 55.333 1.00 6.66 98 MET A CA 1
ATOM 737 C C . MET A 1 98 ? 15.174 29.828 55.317 1.00 6.26 98 MET A C 1
ATOM 738 O O . MET A 1 98 ? 16.307 29.889 55.816 1.00 6.66 98 MET A O 1
ATOM 743 N N . ILE A 1 99 ? 14.550 30.884 54.788 1.00 5.83 99 ILE A N 1
ATOM 744 C CA . ILE A 1 99 ? 15.136 32.222 54.851 1.00 6.18 99 ILE A CA 1
ATOM 745 C C . ILE A 1 99 ? 15.025 32.737 56.295 1.00 6.13 99 ILE A C 1
ATOM 746 O O . ILE A 1 99 ? 13.920 32.926 56.813 1.00 6.92 99 ILE A O 1
ATOM 751 N N . THR A 1 100 ? 16.175 32.942 56.938 1.00 5.85 100 THR A N 1
ATOM 752 C CA . THR A 1 100 ? 16.225 33.489 58.292 1.00 6.50 100 THR A CA 1
ATOM 753 C C . THR A 1 100 ? 16.999 34.799 58.369 1.00 5.95 100 THR A C 1
ATOM 754 O O . THR A 1 100 ? 17.086 35.388 59.446 1.00 6.82 100 THR A O 1
ATOM 758 N N . ASN A 1 101 ? 17.577 35.264 57.264 1.00 6.20 101 ASN A N 1
ATOM 759 C CA . ASN A 1 101 ? 18.443 36.432 57.317 1.00 5.89 101 ASN A CA 1
ATOM 760 C C . ASN A 1 101 ? 18.463 37.126 55.955 1.00 5.50 101 ASN A C 1
ATOM 761 O O . ASN A 1 101 ? 17.908 36.626 54.965 1.00 5.06 101 ASN A O 1
ATOM 766 N N . LEU A 1 102 ? 19.088 38.300 55.949 1.00 5.61 102 LEU A N 1
ATOM 767 C CA . LEU A 1 102 ? 19.264 39.158 54.782 1.00 5.75 102 LEU A CA 1
ATOM 768 C C . LEU A 1 102 ? 20.715 39.096 54.287 1.00 5.82 102 LEU A C 1
ATOM 769 O O . LEU A 1 102 ? 21.647 39.146 55.099 1.00 7.10 102 LEU A O 1
ATOM 774 N N . CYS A 1 103 ? 20.902 39.002 52.966 1.00 6.07 103 CYS A N 1
ATOM 775 C CA . CYS A 1 103 ? 22.184 39.270 52.301 1.00 7.01 103 CYS A CA 1
ATOM 776 C C . CYS A 1 103 ? 22.100 40.677 51.710 1.00 7.08 103 CYS A C 1
ATOM 777 O O . CYS A 1 103 ? 21.472 40.874 50.654 1.00 6.62 103 CYS A O 1
ATOM 780 N N . PRO A 1 104 ? 22.672 41.678 52.396 1.00 8.07 104 PRO A N 1
ATOM 781 C CA . PRO A 1 104 ? 22.455 43.071 51.979 1.00 8.78 104 PRO A CA 1
ATOM 782 C C . PRO A 1 104 ? 23.223 43.448 50.727 1.00 8.97 104 PRO A C 1
ATOM 783 O O . PRO A 1 104 ? 24.288 42.908 50.490 1.00 10.14 104 PRO A O 1
ATOM 787 N N . ASN A 1 105 ? 22.652 44.361 49.952 1.00 9.35 105 ASN A N 1
ATOM 788 C CA . ASN A 1 105 ? 23.286 44.899 48.754 1.00 10.67 105 ASN A CA 1
ATOM 789 C C . ASN A 1 105 ? 24.307 46.004 49.122 1.00 11.26 105 ASN A C 1
ATOM 790 O O . ASN A 1 105 ? 24.097 47.211 48.916 1.00 12.06 105 ASN A O 1
ATOM 799 N N . ILE A 1 106 ? 25.405 45.547 49.688 1.00 11.30 106 ILE A N 1
ATOM 800 C CA . ILE A 1 106 ? 26.514 46.380 50.157 1.00 12.13 106 ILE A CA 1
ATOM 801 C C . ILE A 1 106 ? 27.756 45.493 50.135 1.00 10.87 106 ILE A C 1
ATOM 802 O O . ILE A 1 106 ? 27.625 44.262 50.132 1.00 9.34 106 ILE A O 1
ATOM 807 N N . TYR A 1 107 ? 28.947 46.102 50.178 1.00 11.19 107 TYR A N 1
ATOM 808 C CA . TYR A 1 107 ? 30.183 45.339 50.340 1.00 10.95 107 TYR A CA 1
ATOM 809 C C . TYR A 1 107 ? 30.037 44.468 51.606 1.00 10.73 107 TYR A C 1
ATOM 810 O O . TYR A 1 107 ? 29.551 44.977 52.627 1.00 11.66 107 TYR A O 1
ATOM 819 N N . PRO A 1 108 ? 30.457 43.196 51.609 1.00 10.39 108 PRO A N 1
ATOM 820 C CA . PRO A 1 108 ? 31.189 42.507 50.542 1.00 9.66 108 PRO A CA 1
ATOM 821 C C . PRO A 1 108 ? 30.309 41.662 49.598 1.00 8.50 108 PRO A C 1
ATOM 822 O O . PRO A 1 108 ? 30.844 40.758 48.943 1.00 8.53 108 PRO A O 1
ATOM 826 N N . ASN A 1 109 ? 29.005 41.946 49.513 1.00 7.64 109 ASN A N 1
ATOM 827 C CA . ASN A 1 109 ? 28.056 41.143 48.724 1.00 7.39 109 ASN A CA 1
ATOM 828 C C . ASN A 1 109 ? 27.665 41.802 47.408 1.00 7.20 109 ASN A C 1
ATOM 829 O O . ASN A 1 109 ? 26.684 41.382 46.771 1.00 7.32 109 ASN A O 1
ATOM 834 N N . GLN A 1 110 ? 28.415 42.818 46.996 1.00 7.30 110 GLN A N 1
ATOM 835 C CA . GLN A 1 110 ? 28.059 43.658 45.859 1.00 7.97 110 GLN A CA 1
ATOM 836 C C . GLN A 1 110 ? 27.983 42.934 44.509 1.00 7.89 110 GLN A C 1
ATOM 837 O O . GLN A 1 110 ? 27.350 43.441 43.577 1.00 8.75 110 GLN A O 1
ATOM 843 N N . ASP A 1 111 ? 28.640 41.784 44.384 1.00 7.19 111 ASP A N 1
ATOM 844 C CA . ASP A 1 111 ? 28.604 41.035 43.132 1.00 7.36 111 ASP A CA 1
ATOM 845 C C . ASP A 1 111 ? 27.440 40.029 43.068 1.00 6.47 111 ASP A C 1
ATOM 846 O O . ASP A 1 111 ? 27.110 39.562 41.980 1.00 6.86 111 ASP A O 1
ATOM 851 N N . TRP A 1 112 ? 26.860 39.699 44.226 1.00 6.45 112 TRP A N 1
ATOM 852 C CA . TRP A 1 112 ? 25.922 38.585 44.373 1.00 6.29 112 TRP A CA 1
ATOM 853 C C . TRP A 1 112 ? 24.488 38.974 44.766 1.00 5.73 112 TRP A C 1
ATOM 854 O O . TRP A 1 112 ? 23.537 38.289 44.378 1.00 5.72 112 TRP A O 1
ATOM 865 N N . CYS A 1 113 ? 24.322 40.031 45.563 1.00 5.97 113 CYS A N 1
ATOM 866 C CA . CYS A 1 113 ? 23.031 40.367 46.187 1.00 6.02 113 CYS A CA 1
ATOM 867 C C . CYS A 1 113 ? 22.495 41.715 45.720 1.00 6.14 113 CYS A C 1
ATOM 868 O O . CYS A 1 113 ? 21.626 42.317 46.366 1.00 7.05 113 CYS A O 1
ATOM 871 N N . ASN A 1 114 ? 22.967 42.133 44.550 1.00 6.05 114 ASN A N 1
ATOM 872 C CA . ASN A 1 114 ? 22.717 43.461 43.984 1.00 6.75 114 ASN A CA 1
ATOM 873 C C . ASN A 1 114 ? 21.592 43.521 42.936 1.00 6.07 114 ASN A C 1
ATOM 874 O O . ASN A 1 114 ? 21.523 44.477 42.166 1.00 6.97 114 ASN A O 1
ATOM 879 N N . GLN A 1 115 ? 20.693 42.540 42.910 1.00 5.50 115 GLN A N 1
ATOM 880 C CA . GLN A 1 115 ? 19.530 42.611 42.017 1.00 5.52 115 GLN A CA 1
ATOM 881 C C . GLN A 1 115 ? 18.744 43.885 42.313 1.00 5.84 115 GLN A C 1
ATOM 882 O O . GLN A 1 115 ? 18.513 44.217 43.461 1.00 6.77 115 GLN A O 1
ATOM 888 N N . GLY A 1 116 ? 18.274 44.560 41.270 1.00 6.20 116 GLY A N 1
ATOM 889 C CA . GLY A 1 116 ? 17.541 45.808 41.419 1.00 6.52 116 GLY A CA 1
ATOM 890 C C . GLY A 1 116 ? 16.059 45.687 41.726 1.00 6.47 116 GLY A C 1
ATOM 891 O O . GLY A 1 116 ? 15.421 46.671 42.117 1.00 7.53 116 GLY A O 1
ATOM 892 N N . SER A 1 117 ? 15.507 44.491 41.558 1.00 6.26 117 SER A N 1
ATOM 893 C CA . SER A 1 117 ? 14.080 44.227 41.751 1.00 6.25 117 SER A CA 1
ATOM 894 C C . SER A 1 117 ? 13.908 42.826 42.334 1.00 6.05 117 SER A C 1
ATOM 895 O O . SER A 1 117 ? 14.835 42.007 42.292 1.00 6.05 117 SER A O 1
ATOM 898 N N . GLN A 1 118 ? 12.727 42.550 42.880 1.00 6.30 118 GLN A N 1
ATOM 899 C CA . GLN A 1 118 ? 12.471 41.260 43.532 1.00 6.61 118 GLN A CA 1
ATOM 900 C C . GLN A 1 118 ? 12.516 40.103 42.549 1.00 6.44 118 GLN A C 1
ATOM 901 O O . GLN A 1 118 ? 13.050 39.033 42.873 1.00 7.10 118 GLN A O 1
ATOM 907 N N . TYR A 1 119 ? 11.956 40.328 41.359 1.00 6.29 119 TYR A N 1
ATOM 908 C CA . TYR A 1 119 ? 12.024 39.386 40.239 1.00 6.93 119 TYR A CA 1
ATOM 909 C C . TYR A 1 119 ? 12.557 40.135 39.014 1.00 7.01 119 TYR A C 1
ATOM 910 O O . TYR A 1 119 ? 12.442 41.342 38.913 1.00 7.58 119 TYR A O 1
ATOM 919 N N . GLY A 1 120 ? 13.123 39.397 38.063 1.00 7.60 120 GLY A N 1
ATOM 920 C CA . GLY A 1 120 ? 13.494 39.938 36.768 1.00 8.11 120 GLY A CA 1
ATOM 921 C C . GLY A 1 120 ? 14.813 40.688 36.717 1.00 8.41 120 GLY A C 1
ATOM 922 O O . GLY A 1 120 ? 15.228 41.098 35.637 1.00 9.66 120 GLY A O 1
ATOM 923 N N . GLY A 1 121 ? 15.443 40.911 37.871 1.00 7.65 121 GLY A N 1
ATOM 924 C CA . GLY A 1 121 ? 16.753 41.539 37.933 1.00 7.33 121 GLY A CA 1
ATOM 925 C C . GLY A 1 121 ? 17.895 40.546 37.846 1.00 6.55 121 GLY A C 1
ATOM 926 O O . GLY A 1 121 ? 17.689 39.383 37.522 1.00 7.38 121 GLY A O 1
ATOM 927 N N . HIS A 1 122 ? 19.108 41.001 38.154 1.00 6.55 122 HIS A N 1
ATOM 928 C CA . HIS A 1 122 ? 20.282 40.139 38.025 1.00 6.69 122 HIS A CA 1
ATOM 929 C C . HIS A 1 122 ? 21.391 40.617 38.951 1.00 6.33 122 HIS A C 1
ATOM 930 O O . HIS A 1 122 ? 21.583 41.825 39.139 1.00 7.90 122 HIS A O 1
ATOM 942 N N . ASN A 1 123 ? 22.126 39.668 39.519 1.00 5.55 123 ASN A N 1
ATOM 943 C CA . ASN A 1 123 ? 23.431 39.981 40.094 1.00 5.36 123 ASN A CA 1
ATOM 944 C C . ASN A 1 123 ? 24.500 40.030 38.987 1.00 5.59 123 ASN A C 1
ATOM 945 O O . ASN A 1 123 ? 24.168 39.945 37.806 1.00 5.88 123 ASN A O 1
ATOM 950 N N . LYS A 1 124 ? 25.775 40.183 39.340 1.00 6.13 124 LYS A N 1
ATOM 951 C CA . LYS A 1 124 ? 26.812 40.368 38.313 1.00 6.41 124 LYS A CA 1
ATOM 952 C C . LYS A 1 124 ? 27.069 39.106 37.486 1.00 6.30 124 LYS A C 1
ATOM 953 O O . LYS A 1 124 ? 27.699 39.187 36.434 1.00 7.24 124 LYS A O 1
ATOM 959 N N . TYR A 1 125 ? 26.549 37.966 37.929 1.00 6.30 125 TYR A N 1
ATOM 960 C CA . TYR A 1 125 ? 26.651 36.710 37.206 1.00 6.70 125 TYR A CA 1
ATOM 961 C C . TYR A 1 125 ? 25.339 36.316 36.493 1.00 6.35 125 TYR A C 1
ATOM 962 O O . TYR A 1 125 ? 25.265 35.246 35.886 1.00 7.70 125 TYR A O 1
ATOM 971 N N . GLY A 1 126 ? 24.315 37.181 36.574 1.00 6.00 126 GLY A N 1
ATOM 972 C CA . GLY A 1 126 ? 23.079 37.036 35.812 1.00 6.30 126 GLY A CA 1
ATOM 973 C C . GLY A 1 126 ? 21.864 36.483 36.546 1.00 5.78 126 GLY A C 1
ATOM 974 O O . GLY A 1 126 ? 20.816 36.332 35.925 1.00 6.51 126 GLY A O 1
ATOM 975 N N . TYR A 1 127 ? 21.973 36.177 37.835 1.00 5.47 127 TYR A N 1
ATOM 976 C CA . TYR A 1 127 ? 20.907 35.461 38.549 1.00 5.46 127 TYR A CA 1
ATOM 977 C C . TYR A 1 127 ? 19.910 36.398 39.228 1.00 5.38 127 TYR A C 1
ATOM 978 O O . TYR A 1 127 ? 20.317 37.349 39.906 1.00 5.14 127 TYR A O 1
ATOM 987 N N . GLU A 1 128 ? 18.607 36.105 39.072 1.00 5.76 128 GLU A N 1
ATOM 988 C CA . GLU A 1 128 ? 17.563 36.960 39.666 1.00 6.13 128 GLU A CA 1
ATOM 989 C C . GLU A 1 128 ? 17.398 36.757 41.175 1.00 5.83 128 GLU A C 1
ATOM 990 O O . GLU A 1 128 ? 16.743 37.589 41.798 1.00 6.23 128 GLU A O 1
ATOM 996 N N . LEU A 1 129 ? 17.965 35.678 41.739 1.00 5.74 129 LEU A N 1
ATOM 997 C CA . LEU A 1 129 ? 17.947 35.404 43.183 1.00 5.64 129 LEU A CA 1
ATOM 998 C C . LEU A 1 129 ? 19.325 34.874 43.588 1.00 5.49 129 LEU A C 1
ATOM 999 O O . LEU A 1 129 ? 19.948 34.119 42.831 1.00 5.72 129 LEU A O 1
ATOM 1004 N N . HIS A 1 130 ? 19.780 35.273 44.781 1.00 5.59 130 HIS A N 1
ATOM 1005 C CA . HIS A 1 130 ? 20.970 34.704 45.398 1.00 5.70 130 HIS A CA 1
ATOM 1006 C C . HIS A 1 130 ? 20.672 34.322 46.844 1.00 5.90 130 HIS A C 1
ATOM 1007 O O . HIS A 1 130 ? 20.037 35.096 47.561 1.00 5.91 130 HIS A O 1
ATOM 1019 N N . LEU A 1 131 ? 21.139 33.141 47.262 1.00 5.88 131 LEU A N 1
ATOM 1020 C CA . LEU A 1 131 ? 21.041 32.722 48.662 1.00 6.35 131 LEU A CA 1
ATOM 1021 C C . LEU A 1 131 ? 22.432 32.434 49.225 1.00 6.23 131 LEU A C 1
ATOM 1022 O O . LEU A 1 131 ? 23.200 31.664 48.642 1.00 7.08 131 LEU A O 1
ATOM 1027 N N . ASP A 1 132 ? 22.758 33.061 50.351 1.00 6.09 132 ASP A N 1
ATOM 1028 C CA . ASP A 1 132 ? 23.911 32.658 51.146 1.00 6.37 132 ASP A CA 1
ATOM 1029 C C A ASP A 1 132 ? 23.418 31.518 52.040 0.65 6.00 132 ASP A C 1
ATOM 1030 C C B ASP A 1 132 ? 23.503 31.559 52.136 0.35 6.24 132 ASP A C 1
ATOM 1031 O O A ASP A 1 132 ? 22.404 31.660 52.724 0.65 6.03 132 ASP A O 1
ATOM 1032 O O B ASP A 1 132 ? 22.691 31.795 53.033 0.35 6.39 132 ASP A O 1
ATOM 1041 N N . LEU A 1 133 ? 24.098 30.377 51.990 1.00 6.32 133 LEU A N 1
ATOM 1042 C CA . LEU A 1 133 ? 23.680 29.180 52.713 1.00 6.73 133 LEU A CA 1
ATOM 1043 C C . LEU A 1 133 ? 24.546 28.971 53.953 1.00 7.02 133 LEU A C 1
ATOM 1044 O O . LEU A 1 133 ? 25.766 28.859 53.854 1.00 7.58 133 LEU A O 1
ATOM 1049 N N . GLU A 1 134 ? 23.919 28.906 55.121 1.00 7.13 134 GLU A N 1
ATOM 1050 C CA . GLU A 1 134 ? 24.690 28.667 56.335 1.00 7.57 134 GLU A CA 1
ATOM 1051 C C . GLU A 1 134 ? 25.442 27.335 56.264 1.00 7.75 134 GLU A C 1
ATOM 1052 O O . GLU A 1 134 ? 24.844 26.289 55.992 1.00 7.53 134 GLU A O 1
ATOM 1058 N N . ASN A 1 135 ? 26.748 27.380 56.553 1.00 7.79 135 ASN A N 1
ATOM 1059 C CA . ASN A 1 135 ? 27.651 26.231 56.383 1.00 8.22 135 ASN A CA 1
ATOM 1060 C C . ASN A 1 135 ? 28.706 26.095 57.486 1.00 8.44 135 ASN A C 1
ATOM 1061 O O . ASN A 1 135 ? 29.699 25.372 57.326 1.00 9.20 135 ASN A O 1
ATOM 1066 N N . GLY A 1 136 ? 28.469 26.767 58.604 1.00 8.65 136 GLY A N 1
ATOM 1067 C CA . GLY A 1 136 ? 29.437 26.742 59.694 1.00 9.08 136 GLY A CA 1
ATOM 1068 C C . GLY A 1 136 ? 29.654 25.356 60.289 1.00 9.47 136 GLY A C 1
ATOM 1069 O O . GLY A 1 136 ? 30.685 25.109 60.921 1.00 11.19 136 GLY A O 1
ATOM 1070 N N . ARG A 1 137 ? 28.690 24.446 60.099 1.00 8.95 137 ARG A N 1
ATOM 1071 C CA . ARG A 1 137 ? 28.804 23.061 60.558 1.00 9.36 137 ARG A CA 1
ATOM 1072 C C . ARG A 1 137 ? 28.939 22.077 59.391 1.00 9.42 137 ARG A C 1
ATOM 1073 O O . ARG A 1 137 ? 28.733 20.875 59.557 1.00 9.44 137 ARG A O 1
ATOM 1081 N N . SER A 1 138 ? 29.299 22.608 58.214 1.00 9.21 138 SER A N 1
ATOM 1082 C CA . SER A 1 138 ? 29.522 21.830 57.000 1.00 9.46 138 SER A CA 1
ATOM 1083 C C . SER A 1 138 ? 28.264 21.080 56.541 1.00 8.61 138 SER A C 1
ATOM 1084 O O . SER A 1 138 ? 28.354 20.081 55.824 1.00 9.67 138 SER A O 1
ATOM 1087 N N . GLN A 1 139 ? 27.093 21.602 5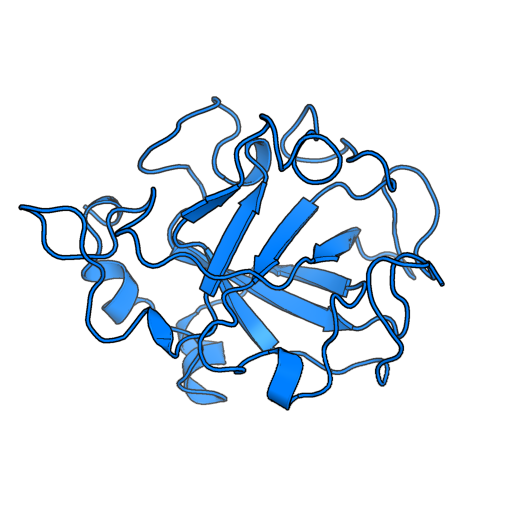6.896 1.00 8.57 139 GLN A N 1
ATOM 1088 C CA . GLN A 1 139 ? 25.853 20.962 56.454 1.00 8.62 139 GLN A CA 1
ATOM 1089 C C . GLN A 1 139 ? 25.690 20.983 54.925 1.00 8.42 139 GLN A C 1
ATOM 1090 O O . GLN A 1 139 ? 25.057 20.088 54.342 1.00 8.65 139 GLN A O 1
ATOM 1096 N N . VAL A 1 140 ? 26.240 22.009 54.277 1.00 8.00 140 VAL A N 1
ATOM 1097 C CA . VAL A 1 140 ? 26.156 22.126 52.821 1.00 8.18 140 VAL A CA 1
ATOM 1098 C C . VAL A 1 140 ? 27.371 21.488 52.134 1.00 8.36 140 VAL A C 1
ATOM 1099 O O . VAL A 1 140 ? 27.208 20.650 51.263 1.00 8.87 140 VAL A O 1
ATOM 1103 N N . THR A 1 141 ? 28.599 21.845 52.532 1.00 8.75 141 THR A N 1
ATOM 1104 C CA . THR A 1 141 ? 29.783 21.241 51.902 1.00 9.65 141 THR A CA 1
ATOM 1105 C C . THR A 1 141 ? 29.915 19.741 52.200 1.00 9.35 141 THR A C 1
ATOM 1106 O O . THR A 1 141 ? 30.522 19.028 51.415 1.00 10.52 141 THR A O 1
ATOM 1110 N N . GLY A 1 142 ? 29.318 19.255 53.292 1.00 9.33 142 GLY A N 1
ATOM 1111 C CA . GLY A 1 142 ? 29.305 17.831 53.592 1.00 9.64 142 GLY A CA 1
ATOM 1112 C C . GLY A 1 142 ? 28.591 17.009 52.526 1.00 9.58 142 GLY A C 1
ATOM 1113 O O . GLY A 1 142 ? 28.877 15.814 52.367 1.00 9.65 142 GLY A O 1
ATOM 1114 N N . MET A 1 143 ? 27.651 17.647 51.805 1.00 9.59 143 MET A N 1
ATOM 1115 C CA . MET A 1 143 ? 26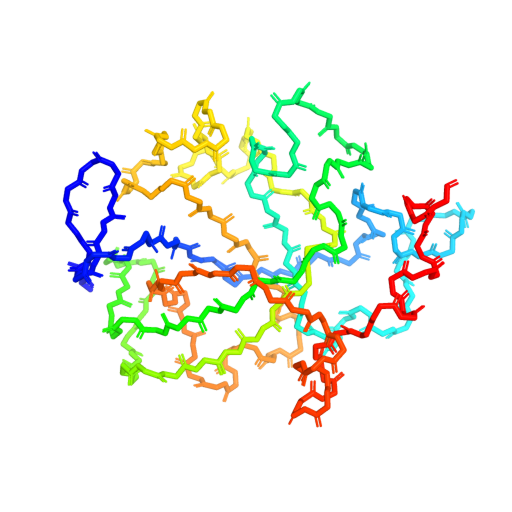.952 17.030 50.674 1.00 9.86 143 MET A CA 1
ATOM 1116 C C . MET A 1 143 ? 27.689 17.190 49.345 1.00 10.12 143 MET A C 1
ATOM 1117 O O . MET A 1 143 ? 27.169 16.816 48.301 1.00 10.65 143 MET A O 1
ATOM 1122 N N . GLY A 1 144 ? 28.883 17.771 49.364 1.00 10.21 144 GLY A N 1
ATOM 1123 C CA . GLY A 1 144 ? 29.595 18.040 48.128 1.00 10.32 144 GLY A CA 1
ATOM 1124 C C . GLY A 1 144 ? 29.095 19.276 47.391 1.00 10.22 144 GLY A C 1
ATOM 1125 O O . GLY A 1 144 ? 29.434 19.473 46.231 1.00 10.83 144 GLY A O 1
ATOM 1126 N N . TRP A 1 145 ? 28.288 20.098 48.056 1.00 9.38 145 TRP A N 1
ATOM 1127 C CA . TRP A 1 145 ? 27.805 21.348 47.452 1.00 9.12 145 TRP A CA 1
ATOM 1128 C C . TRP A 1 145 ? 28.794 22.502 47.733 1.00 9.03 145 TRP A C 1
ATOM 1129 O O . TRP A 1 145 ? 28.823 23.065 48.843 1.00 10.11 145 TRP A O 1
ATOM 1140 N N . ASN A 1 146 ? 29.597 22.836 46.726 1.00 8.99 146 ASN A N 1
ATOM 1141 C CA . ASN A 1 146 ? 30.514 23.984 46.758 1.00 8.59 146 ASN A CA 1
ATOM 1142 C C . ASN A 1 146 ? 29.913 25.091 45.884 1.00 7.69 146 ASN A C 1
ATOM 1143 O O . ASN A 1 146 ? 30.178 25.160 44.689 1.00 7.69 146 ASN A O 1
ATOM 1148 N N . ASN A 1 147 ? 29.074 25.923 46.492 1.00 7.23 147 ASN A N 1
ATOM 1149 C CA . ASN A 1 147 ? 28.391 27.015 45.795 1.00 7.22 147 ASN A CA 1
ATOM 1150 C C . ASN A 1 147 ? 27.740 26.593 44.473 1.00 7.20 147 ASN A C 1
ATOM 1151 O O . ASN A 1 147 ? 27.965 27.208 43.415 1.00 7.84 147 ASN A O 1
ATOM 1156 N N . PRO A 1 148 ? 26.903 25.556 44.504 1.00 7.34 148 PRO A N 1
ATOM 1157 C CA . PRO A 1 148 ? 26.299 25.091 43.255 1.00 7.58 148 PRO A CA 1
ATOM 1158 C C . PRO A 1 148 ? 25.378 26.136 42.624 1.00 7.03 148 PRO A C 1
ATOM 1159 O O . PRO A 1 148 ? 24.734 26.912 43.322 1.00 7.35 148 PRO A O 1
ATOM 1163 N N . GLU A 1 149 ? 25.320 26.121 41.299 1.00 6.69 149 GLU A N 1
ATOM 1164 C CA . GLU A 1 149 ? 24.238 26.766 40.547 1.00 6.30 149 GLU A CA 1
ATOM 1165 C C . GLU A 1 149 ? 22.953 25.945 40.747 1.00 5.96 149 GLU A C 1
ATOM 1166 O O . GLU A 1 149 ? 23.002 24.712 40.698 1.00 6.83 149 GLU A O 1
ATOM 1172 N N . THR A 1 150 ? 21.808 26.602 40.937 1.00 6.23 150 THR A N 1
ATOM 1173 C CA . THR A 1 150 ? 20.563 25.896 41.238 1.00 6.48 150 THR A CA 1
ATOM 1174 C C . THR A 1 150 ? 19.380 26.452 40.463 1.00 6.05 150 THR A C 1
ATOM 1175 O O . THR A 1 150 ? 19.437 27.572 39.951 1.00 6.44 150 THR A O 1
ATOM 1179 N N . THR A 1 151 ? 18.297 25.666 40.416 1.00 6.01 151 THR A N 1
ATOM 1180 C CA . THR A 1 151 ? 16.960 26.200 40.155 1.00 6.73 151 THR A CA 1
ATOM 1181 C C . THR A 1 151 ? 16.181 26.169 41.474 1.00 6.43 151 THR A C 1
ATOM 1182 O O . THR A 1 151 ? 16.474 25.365 42.362 1.00 7.28 151 THR A O 1
ATOM 1186 N N . TRP A 1 152 ? 15.193 27.053 41.613 1.00 6.78 152 TRP A N 1
ATOM 1187 C CA . TRP A 1 152 ? 14.566 27.306 42.913 1.00 6.91 152 TRP A CA 1
ATOM 1188 C C . TRP A 1 152 ? 13.042 27.386 42.812 1.00 7.51 152 TRP A C 1
ATOM 1189 O O . TRP A 1 152 ? 12.478 27.771 41.780 1.00 7.95 152 TRP A O 1
ATOM 1200 N N . GLU A 1 153 ? 12.380 27.045 43.909 1.00 7.86 153 GLU A N 1
ATOM 1201 C CA . GLU A 1 153 ? 10.921 27.103 44.005 1.00 8.67 153 GLU A CA 1
ATOM 1202 C C . GLU A 1 153 ? 10.534 27.266 45.486 1.00 8.09 153 GLU A C 1
ATOM 1203 O O . GLU A 1 153 ? 11.279 26.845 46.381 1.00 9.30 153 GLU A O 1
ATOM 1209 N N . VAL A 1 154 ? 9.379 27.867 45.741 1.00 7.70 154 VAL A N 1
ATOM 1210 C CA . VAL A 1 154 ? 8.827 27.989 47.085 1.00 8.14 154 VAL A CA 1
ATOM 1211 C C . VAL A 1 154 ? 8.081 26.701 47.454 1.00 8.05 154 VAL A C 1
ATOM 1212 O O . VAL A 1 154 ? 7.310 26.161 46.649 1.00 9.04 154 VAL A O 1
ATOM 1216 N N . VAL A 1 155 ? 8.323 26.203 48.667 1.00 8.15 155 VAL A N 1
ATOM 1217 C CA . VAL A 1 155 ? 7.690 24.988 49.181 1.00 8.86 155 VAL A CA 1
ATOM 1218 C C . VAL A 1 155 ? 7.244 25.181 50.634 1.00 9.15 155 VAL A C 1
ATOM 1219 O O . VAL A 1 155 ? 7.664 26.122 51.311 1.00 9.42 155 VAL A O 1
ATOM 1223 N N . ASN A 1 156 ? 6.379 24.285 51.107 1.00 10.06 156 ASN A N 1
ATOM 1224 C CA . ASN A 1 156 ? 5.937 24.245 52.501 1.00 10.46 156 ASN A CA 1
ATOM 1225 C C . ASN A 1 156 ? 7.048 23.683 53.381 1.00 10.02 156 ASN A C 1
ATOM 1226 O O . ASN A 1 156 ? 7.530 22.582 53.153 1.00 11.07 156 ASN A O 1
ATOM 1231 N N . CYS A 1 157 ? 7.462 24.459 54.383 1.00 10.07 157 CYS A N 1
ATOM 1232 C CA . CYS A 1 157 ? 8.538 24.061 55.291 1.00 10.21 157 CYS A CA 1
ATOM 1233 C C . CYS A 1 157 ? 8.273 22.723 55.996 1.00 10.79 157 CYS A C 1
ATOM 1234 O O . CYS A 1 157 ? 9.189 21.923 56.180 1.00 11.74 157 CYS A O 1
ATOM 1237 N N . ASP A 1 158 ? 7.036 22.506 56.424 1.00 11.97 158 ASP A N 1
ATOM 1238 C CA . ASP A 1 158 ? 6.714 21.291 57.177 1.00 12.73 158 ASP A CA 1
ATOM 1239 C C . ASP A 1 158 ? 6.902 20.022 56.353 1.00 13.19 158 ASP A C 1
ATOM 1240 O O . ASP A 1 158 ? 7.442 19.028 56.847 1.00 14.09 158 ASP A O 1
ATOM 1245 N N . SER A 1 159 ? 6.484 20.073 55.091 1.00 13.59 159 SER A N 1
ATOM 1246 C CA . SER A 1 159 ? 6.617 18.925 54.195 1.00 14.12 159 SER A CA 1
ATOM 1247 C C . SER A 1 159 ? 8.074 18.515 54.030 1.00 13.84 159 SER A C 1
ATOM 1248 O O . SER A 1 159 ? 8.402 17.329 54.038 1.00 14.90 159 SER A O 1
ATOM 1251 N N . GLU A 1 160 ? 8.950 19.508 53.884 1.00 12.22 160 GLU A N 1
ATOM 1252 C CA . GLU A 1 160 ? 10.367 19.245 53.679 1.00 12.10 160 GLU A CA 1
ATOM 1253 C C . GLU A 1 160 ? 11.094 18.889 54.989 1.00 11.80 160 GLU A C 1
ATOM 1254 O O . GLU A 1 160 ? 12.008 18.058 54.976 1.00 12.20 160 GLU A O 1
ATOM 1260 N N . HIS A 1 161 ? 10.692 19.509 56.105 1.00 11.60 161 HIS A N 1
ATOM 1261 C CA . HIS A 1 161 ? 11.206 19.147 57.437 1.00 11.91 161 HIS A CA 1
ATOM 1262 C C . HIS A 1 161 ? 11.025 17.645 57.707 1.00 12.63 161 HIS A C 1
ATOM 1263 O O . HIS A 1 161 ? 11.903 16.999 58.279 1.00 12.97 161 HIS A O 1
ATOM 1270 N N . ASN A 1 162 ? 9.907 17.091 57.249 1.00 13.67 162 ASN A N 1
ATOM 1271 C CA . ASN A 1 162 ? 9.651 15.654 57.405 1.00 14.64 162 ASN A CA 1
ATOM 1272 C C . ASN A 1 162 ? 10.709 14.759 56.756 1.00 14.62 162 ASN A C 1
ATOM 1273 O O . ASN A 1 162 ? 11.027 13.695 57.303 1.00 15.88 162 ASN A O 1
ATOM 1278 N N . HIS A 1 163 ? 11.209 15.159 55.583 1.00 14.29 163 HIS A N 1
ATOM 1279 C CA . HIS A 1 163 ? 12.241 14.404 54.865 1.00 14.08 163 HIS A CA 1
ATOM 1280 C C . HIS A 1 163 ? 13.652 14.638 55.431 1.00 13.01 163 HIS A C 1
ATOM 1281 O O . HIS A 1 163 ? 14.498 13.741 55.360 1.00 13.95 163 HIS A O 1
ATOM 1288 N N . ASP A 1 164 ? 13.912 15.849 55.932 1.00 11.15 164 ASP A N 1
ATOM 1289 C CA . ASP A 1 164 ? 15.209 16.198 56.503 1.00 10.26 164 ASP A CA 1
ATOM 1290 C C . ASP A 1 164 ? 14.984 17.219 57.605 1.00 10.05 164 ASP A C 1
ATOM 1291 O O . ASP A 1 164 ? 14.652 18.380 57.336 1.00 10.26 164 ASP A O 1
ATOM 1296 N N . HIS A 1 165 ? 15.193 16.784 58.846 1.00 10.37 165 HIS A N 1
ATOM 1297 C CA . HIS A 1 165 ? 14.880 17.603 60.003 1.00 10.71 165 HIS A CA 1
ATOM 1298 C C . HIS A 1 165 ? 15.723 18.879 60.063 1.00 10.21 165 HIS A C 1
ATOM 1299 O O . HIS A 1 165 ? 15.363 19.796 60.781 1.00 10.47 165 HIS A O 1
ATOM 1306 N N . ARG A 1 166 ? 16.831 18.934 59.320 1.00 10.22 166 ARG A N 1
ATOM 1307 C CA . ARG A 1 166 ? 17.644 20.148 59.250 1.00 9.89 166 ARG A CA 1
ATOM 1308 C C . ARG A 1 166 ? 16.894 21.311 58.605 1.00 8.97 166 ARG A C 1
ATOM 1309 O O . ARG A 1 166 ? 17.216 22.441 58.875 1.00 9.18 166 ARG A O 1
ATOM 1317 N N . THR A 1 167 ? 15.915 21.038 57.738 1.00 8.71 167 THR A N 1
ATOM 1318 C CA . THR A 1 167 ? 15.041 22.119 57.242 1.00 8.73 167 THR A CA 1
ATOM 1319 C C . THR A 1 167 ? 14.084 22.488 58.371 1.00 8.67 167 THR A C 1
ATOM 1320 O O . THR A 1 167 ? 13.302 21.628 58.780 1.00 8.73 167 THR A O 1
ATOM 1324 N N . PRO A 1 168 ? 14.117 23.709 58.902 1.00 8.08 168 PRO A N 1
ATOM 1325 C CA . PRO A 1 168 ? 13.208 24.061 60.004 1.00 8.44 168 PRO A CA 1
ATOM 1326 C C . PRO A 1 168 ? 11.729 23.970 59.634 1.00 8.68 168 PRO A C 1
ATOM 1327 O O . PRO A 1 168 ? 11.342 24.241 58.500 1.00 8.60 168 PRO A O 1
ATOM 1331 N N . SER A 1 169 ? 10.913 23.605 60.616 1.00 9.31 169 SER A N 1
ATOM 1332 C CA . SER A 1 169 ? 9.461 23.598 60.488 1.00 9.67 169 SER A CA 1
ATOM 1333 C C . SER A 1 169 ? 8.853 24.993 60.657 1.00 9.32 169 SER A C 1
ATOM 1334 O O . SER A 1 169 ? 9.487 25.921 61.173 1.00 9.31 169 SER A O 1
ATOM 1337 N N . ASN A 1 170 ? 7.602 25.138 60.251 1.00 9.51 170 ASN A N 1
ATOM 1338 C CA . ASN A 1 170 ? 6.867 26.365 60.520 1.00 10.50 170 ASN A CA 1
ATOM 1339 C C . ASN A 1 170 ? 6.766 26.672 62.022 1.00 10.75 170 ASN A C 1
ATOM 1340 O O . ASN A 1 170 ? 6.839 27.829 62.420 1.00 10.95 170 ASN A O 1
ATOM 1345 N N . SER A 1 171 ? 6.605 25.638 62.846 1.00 10.94 171 SER A N 1
ATOM 1346 C CA . SER A 1 171 ? 6.600 25.804 64.300 1.00 11.44 171 SER A CA 1
ATOM 1347 C C . SER A 1 171 ? 7.888 26.465 64.801 1.00 10.67 171 SER A C 1
ATOM 1348 O O . SER A 1 171 ? 7.854 27.332 65.670 1.00 10.72 171 SER A O 1
ATOM 1351 N N . MET A 1 172 ? 9.023 26.028 64.275 1.00 10.22 172 MET A N 1
ATOM 1352 C CA . MET A 1 172 ? 10.303 26.629 64.624 1.00 9.97 172 MET A CA 1
ATOM 1353 C C . MET A 1 172 ? 10.363 28.099 64.231 1.00 9.01 172 MET A C 1
ATOM 1354 O O . MET A 1 172 ? 10.808 28.936 65.031 1.00 9.13 172 MET A O 1
ATOM 1359 N N . TYR A 1 173 ? 9.901 28.435 63.029 1.00 8.58 173 TYR A N 1
ATOM 1360 C CA . TYR A 1 173 ? 9.875 29.843 62.626 1.00 8.73 173 TYR A CA 1
ATOM 1361 C C . TYR A 1 173 ? 8.981 30.679 63.572 1.00 8.82 173 TYR A C 1
ATOM 1362 O O . TYR A 1 173 ? 9.244 31.863 63.808 1.00 8.17 173 TYR A O 1
ATOM 1371 N N . GLY A 1 174 ? 7.943 30.063 64.140 1.00 9.08 174 GLY A N 1
ATOM 1372 C CA . GLY A 1 174 ? 7.090 30.727 65.113 1.00 9.48 174 GLY A CA 1
ATOM 1373 C C . GLY A 1 174 ? 7.793 31.261 66.353 1.00 9.36 174 GLY A C 1
ATOM 1374 O O . GLY A 1 174 ? 7.261 32.131 67.036 1.00 10.32 174 GLY A O 1
ATOM 1375 N N . GLN A 1 175 ? 8.968 30.719 66.652 1.00 8.82 175 GLN A N 1
ATOM 1376 C CA . GLN A 1 175 ? 9.837 31.229 67.712 1.00 8.38 175 GLN A CA 1
ATOM 1377 C C . GLN A 1 175 ? 10.463 32.586 67.396 1.00 8.43 175 GLN A C 1
ATOM 1378 O O . GLN A 1 175 ? 10.879 33.304 68.315 1.00 8.98 175 GLN A O 1
ATOM 1384 N N . CYS A 1 176 ? 10.591 32.914 66.108 1.00 8.17 176 CYS A N 1
ATOM 1385 C CA . CYS A 1 176 ? 11.291 34.114 65.661 1.00 7.90 176 CYS A CA 1
ATOM 1386 C C . CYS A 1 176 ? 10.418 35.343 65.878 1.00 8.17 176 CYS A C 1
ATOM 1387 O O . CYS A 1 176 ? 9.201 35.286 65.695 1.00 8.88 176 CYS A O 1
ATOM 1390 N N . GLN A 1 177 ? 11.038 36.472 66.212 1.00 8.34 177 GLN A N 1
ATOM 1391 C CA . GLN A 1 177 ? 10.276 37.681 66.509 1.00 8.66 177 GLN A CA 1
ATOM 1392 C C . GLN A 1 177 ? 9.447 38.147 65.315 1.00 8.66 177 GLN A C 1
ATOM 1393 O O . GLN A 1 177 ? 8.352 38.681 65.495 1.00 9.63 177 GLN A O 1
ATOM 1399 N N . CYS A 1 178 ? 9.952 37.941 64.101 1.00 8.48 178 CYS A N 1
ATOM 1400 C CA . CYS A 1 178 ? 9.244 38.410 62.914 1.00 8.87 178 CYS A CA 1
ATOM 1401 C C . CYS A 1 178 ? 8.000 37.592 62.548 1.00 9.98 178 CYS A C 1
ATOM 1402 O O . CYS A 1 178 ? 7.200 38.021 61.715 1.00 11.46 178 CYS A O 1
ATOM 1405 N N . ALA A 1 179 ? 7.822 36.434 63.173 1.00 10.72 179 ALA A N 1
ATOM 1406 C CA . ALA A 1 179 ? 6.583 35.659 63.004 1.00 12.33 179 ALA A CA 1
ATOM 1407 C C . ALA A 1 179 ? 5.370 36.330 63.676 1.00 14.27 179 ALA A C 1
ATOM 1408 O O . ALA A 1 179 ? 4.228 35.945 63.414 1.00 16.67 179 ALA A O 1
ATOM 1410 N N . HIS A 1 180 ? 5.630 37.324 64.523 1.00 15.88 180 HIS A N 1
ATOM 1411 C CA . HIS A 1 180 ? 4.618 37.987 65.350 1.00 17.29 180 HIS A CA 1
ATOM 1412 C C . HIS A 1 180 ? 4.706 39.510 65.257 1.00 17.49 180 HIS A C 1
ATOM 1413 O O . HIS A 1 180 ? 4.736 40.207 66.277 1.00 5.94 180 HIS A O 1
#